Protein AF-A0A8S9ZXK4-F1 (afdb_monomer)

Organism: NCBI:txid189291

Sequence (255 aa):
MEFWQSAINSQIPLYLFNYKLNYYTDKILCLYFKDIRLKHLKLLLPNYPKNIEEMQIIRFCLEQLFLCSFEKAEFYRIMINPQIIKLLFENNKNILSVYQTFLCPSTYKNQFKFISDHLIITEFIKIDFSFMDSEEVQNNLLLKLLLNSGKRIVCVYIEYIEDISIFYNLIINNIKMSTNCSEIVPYIIFGKSGYLKMKIKADKIEIKGNEKISFCEYTNIYNPKIKCLAKFSYCRVREPDEEIISLIEIRLIRN

InterPro domains:
  IPR059425 Domain of unknown function DUF8381 [PF28323] (2-129)

Nearest PDB structures (foldseek):
  4r7k-assembly1_D  TM=4.159E-01  e=1.255E-01  Helicobacter pylori J99
  2gvh-assembly1_A  TM=4.161E-01  e=8.393E-01  Agrobacterium fabrum str. C58
  4mob-assembly1_A  TM=4.738E-01  e=3.381E+00  Homo sapiens
  4liy-assembly1_C  TM=3.352E-01  e=2.796E+00  Human adenovirus B3

Secondary structure (DSSP, 8-state):
-HHHHHHHHTT--SEEE-TT---------EEE-SSTTS--EE----SS--SHHHHHHHHHHHHHHHT-EEEEEEESSEEE-HHHHHHHHTT----EEEEEEEE--SSHHHHHHHHHHHEEEEEEEEEE-TT-S-HHHHHHHHHHHHHH-TTSEEEEEEE--S-HHHHHHHHHHHHHH-S-GGGS-SEEEEEEEEEE------SEEEEETTEEEEEEEEE-SS-TTEEEEEEEEEEEPSSTT-EEEEEEEEEEEE-

Mean predicted aligned error: 6.75 Å

Structure (mmCIF, N/CA/C/O backbone):
data_AF-A0A8S9ZXK4-F1
#
_entry.id   AF-A0A8S9ZXK4-F1
#
loop_
_atom_site.group_PDB
_atom_site.id
_atom_site.type_symbol
_atom_site.label_atom_id
_atom_site.label_alt_id
_atom_site.label_comp_id
_atom_site.label_asym_id
_atom_site.label_entity_id
_atom_site.label_seq_id
_atom_site.pdbx_PDB_ins_code
_atom_site.Cartn_x
_atom_site.Cartn_y
_atom_site.Cartn_z
_atom_site.occupancy
_atom_site.B_iso_or_equiv
_atom_site.auth_seq_id
_atom_site.auth_comp_id
_atom_site.auth_asym_id
_atom_site.auth_atom_id
_atom_site.pdbx_PDB_model_num
ATOM 1 N N . MET A 1 1 ? -20.249 -9.268 26.264 1.00 69.25 1 MET A N 1
ATOM 2 C CA . MET A 1 1 ? -19.956 -8.137 27.178 1.00 69.25 1 MET A CA 1
ATOM 3 C C . MET A 1 1 ? -18.629 -8.306 27.914 1.00 69.25 1 MET A C 1
ATOM 5 O O . MET A 1 1 ? -17.862 -7.353 27.928 1.00 69.25 1 MET A O 1
ATOM 9 N N . GLU A 1 2 ? -18.302 -9.491 28.443 1.00 83.06 2 GLU A N 1
ATOM 10 C CA . GLU A 1 2 ? -17.028 -9.736 29.155 1.00 83.06 2 GLU A CA 1
ATOM 11 C C . GLU A 1 2 ? -15.772 -9.362 28.346 1.00 83.06 2 GLU A C 1
ATOM 13 O O . GLU A 1 2 ? -14.862 -8.729 28.877 1.00 83.06 2 GLU A O 1
ATOM 18 N N . PHE A 1 3 ? -15.749 -9.642 27.037 1.00 87.06 3 PHE A N 1
ATOM 19 C CA . PHE A 1 3 ? -14.626 -9.279 26.160 1.00 87.06 3 PHE A CA 1
ATOM 20 C C . PHE A 1 3 ? -14.366 -7.767 26.070 1.00 87.06 3 PHE A C 1
ATOM 22 O O . PHE A 1 3 ? -13.214 -7.344 25.999 1.00 87.06 3 PHE A O 1
ATOM 29 N N . TRP A 1 4 ? -15.415 -6.939 26.091 1.00 92.50 4 TRP A N 1
ATOM 30 C CA . TRP A 1 4 ? -15.261 -5.481 26.040 1.00 92.50 4 TRP A CA 1
ATOM 31 C C . TRP A 1 4 ? -14.766 -4.938 27.371 1.00 92.50 4 TRP A C 1
ATOM 33 O O . TRP A 1 4 ? -13.878 -4.091 27.387 1.00 92.50 4 TRP A O 1
ATOM 43 N N . GLN A 1 5 ? -15.275 -5.479 28.480 1.00 92.94 5 GLN A N 1
ATOM 44 C CA . GLN A 1 5 ? -14.780 -5.117 29.802 1.00 92.94 5 GLN A CA 1
ATOM 45 C C . GLN A 1 5 ? -13.304 -5.496 29.962 1.00 92.94 5 GLN A C 1
ATOM 47 O O . GLN A 1 5 ? -12.518 -4.701 30.469 1.00 92.94 5 GLN A O 1
ATOM 52 N N . SER A 1 6 ? -12.901 -6.668 29.463 1.00 92.88 6 SER A N 1
ATOM 53 C CA . SER A 1 6 ? -11.493 -7.067 29.426 1.00 92.88 6 SER A CA 1
ATOM 54 C C . SER A 1 6 ? -10.647 -6.095 28.597 1.00 92.88 6 SER A C 1
ATOM 56 O O . SER A 1 6 ? -9.604 -5.663 29.078 1.00 92.88 6 SER A O 1
ATOM 58 N N . ALA A 1 7 ? -11.105 -5.683 27.411 1.00 91.19 7 ALA A N 1
ATOM 59 C CA . ALA A 1 7 ? -10.388 -4.718 26.574 1.00 91.19 7 ALA A CA 1
ATOM 60 C C . ALA A 1 7 ? -10.227 -3.337 27.239 1.00 91.19 7 ALA A C 1
ATOM 62 O O . ALA A 1 7 ? -9.150 -2.744 27.150 1.00 91.19 7 ALA A O 1
ATOM 63 N N . ILE A 1 8 ? -11.269 -2.855 27.929 1.00 95.75 8 ILE A N 1
ATOM 64 C CA . ILE A 1 8 ? -11.243 -1.618 28.727 1.00 95.75 8 ILE A CA 1
ATOM 65 C C . ILE A 1 8 ? -10.228 -1.750 29.867 1.00 95.75 8 ILE A C 1
ATOM 67 O O . ILE A 1 8 ? -9.359 -0.895 30.025 1.00 95.75 8 ILE A O 1
ATOM 71 N N . ASN A 1 9 ? -10.284 -2.852 30.621 1.00 95.56 9 ASN A N 1
ATOM 72 C CA . ASN A 1 9 ? -9.377 -3.107 31.742 1.00 95.56 9 ASN A CA 1
ATOM 73 C C . ASN A 1 9 ? -7.914 -3.219 31.279 1.00 95.56 9 ASN A C 1
ATOM 75 O O . ASN A 1 9 ? -7.010 -2.743 31.960 1.00 95.56 9 ASN A O 1
ATOM 79 N N . SER A 1 10 ? -7.679 -3.814 30.107 1.00 95.25 10 SER A N 1
ATOM 80 C CA . SER A 1 10 ? -6.360 -3.900 29.472 1.00 95.25 10 SER A CA 1
ATOM 81 C C . SER A 1 10 ? -5.927 -2.609 28.768 1.00 95.25 10 SER A C 1
ATOM 83 O O . SER A 1 10 ? -4.835 -2.579 28.207 1.00 95.25 10 SER A O 1
ATOM 85 N N . GLN A 1 11 ? -6.763 -1.563 28.776 1.00 94.94 11 GLN A N 1
ATOM 86 C CA . GLN A 1 11 ? -6.505 -0.267 28.143 1.00 94.94 11 GLN A CA 1
ATOM 87 C C . GLN A 1 11 ? -6.056 -0.389 26.681 1.00 94.94 11 GLN A C 1
ATOM 89 O O . GLN A 1 11 ? -5.117 0.275 26.240 1.00 94.94 11 GLN A O 1
ATOM 94 N N . ILE A 1 12 ? -6.717 -1.250 25.904 1.00 93.25 12 ILE A N 1
ATOM 95 C CA . ILE A 1 12 ? -6.377 -1.411 24.488 1.00 93.25 12 ILE A CA 1
ATOM 96 C C . ILE A 1 12 ? -6.717 -0.101 23.751 1.00 93.25 12 ILE A C 1
ATOM 98 O O . ILE A 1 12 ? -7.870 0.334 23.793 1.00 93.25 12 ILE A O 1
ATOM 102 N N . PRO A 1 13 ? -5.756 0.540 23.060 1.00 93.12 13 PRO A N 1
ATOM 103 C CA . PRO A 1 13 ? -6.014 1.812 22.404 1.00 93.12 13 PRO A CA 1
ATOM 104 C C . PRO A 1 13 ? -6.844 1.627 21.130 1.00 93.12 13 PRO A C 1
ATOM 106 O O . PRO A 1 13 ? -6.569 0.718 20.340 1.00 93.12 13 PRO A O 1
ATOM 109 N N . LEU A 1 14 ? -7.792 2.537 20.891 1.00 91.69 14 LEU A N 1
ATOM 110 C CA . LEU A 1 14 ? -8.530 2.677 19.634 1.00 91.69 14 LEU A CA 1
ATOM 111 C C . LEU A 1 14 ? -7.588 2.985 18.476 1.00 91.69 14 LEU A C 1
ATOM 113 O O . LEU A 1 14 ? -7.726 2.399 17.402 1.00 91.69 14 LEU A O 1
ATOM 117 N N . TYR A 1 15 ? -6.626 3.878 18.694 1.00 89.38 15 TYR A N 1
ATOM 118 C CA . TYR A 1 15 ? -5.683 4.289 17.674 1.00 89.38 15 TYR A CA 1
ATOM 119 C C . TYR A 1 15 ? -4.248 3.908 18.022 1.00 89.38 15 TYR A C 1
ATOM 121 O O . TYR A 1 15 ? -3.778 4.066 19.148 1.00 89.38 15 TYR A O 1
ATOM 129 N N . LEU A 1 16 ? -3.522 3.447 17.012 1.00 87.00 16 LEU A N 1
ATOM 130 C CA . LEU A 1 16 ? -2.080 3.273 17.060 1.00 87.00 16 LEU A CA 1
ATOM 131 C C . LEU A 1 16 ? -1.421 4.560 16.561 1.00 87.00 16 LEU A C 1
ATOM 133 O O . LEU A 1 16 ? -1.748 5.037 15.472 1.00 87.00 16 LEU A O 1
ATOM 137 N N . PHE A 1 17 ? -0.510 5.114 17.363 1.00 81.94 17 PHE A N 1
ATOM 138 C CA . PHE A 1 17 ? 0.221 6.337 17.040 1.00 81.94 17 PHE A CA 1
ATOM 139 C C . PHE A 1 17 ? 1.653 6.047 16.629 1.00 81.94 17 PHE A C 1
ATOM 141 O O . PHE A 1 17 ? 2.325 5.208 17.230 1.00 81.94 17 PHE A O 1
ATOM 148 N N . ASN A 1 18 ? 2.150 6.833 15.679 1.00 70.50 18 ASN A N 1
ATOM 149 C CA . ASN A 1 18 ? 3.582 6.968 15.485 1.00 70.50 18 ASN A CA 1
ATOM 150 C C . ASN A 1 18 ? 4.158 8.054 16.409 1.00 70.50 18 ASN A C 1
ATOM 152 O O . ASN A 1 18 ? 4.076 9.245 16.111 1.00 70.50 18 ASN A O 1
ATOM 156 N N . TYR A 1 19 ? 4.797 7.629 17.499 1.00 64.25 19 TYR A N 1
ATOM 157 C CA . TYR A 1 19 ? 5.486 8.511 18.450 1.00 64.25 19 TYR A CA 1
ATOM 158 C C . TYR A 1 19 ? 6.731 9.203 17.859 1.00 64.25 19 TYR A C 1
ATOM 160 O O . TYR A 1 19 ? 7.205 10.185 18.423 1.00 64.25 19 TYR A O 1
ATOM 168 N N . LYS A 1 20 ? 7.223 8.725 16.701 1.00 63.41 20 LYS A N 1
ATOM 169 C CA . LYS A 1 20 ? 8.272 9.334 15.860 1.00 63.41 20 LYS A CA 1
ATOM 170 C C . LYS A 1 20 ? 8.047 10.826 15.585 1.00 63.41 20 LYS A C 1
ATOM 172 O O . LYS A 1 20 ? 8.961 11.643 15.558 1.00 63.41 20 LYS A O 1
ATOM 177 N N . LEU A 1 21 ? 6.787 11.170 15.332 1.00 60.47 21 LEU A N 1
ATOM 178 C CA . LEU A 1 21 ? 6.376 12.467 14.806 1.00 60.47 21 LEU A CA 1
ATOM 179 C C . LEU A 1 21 ? 5.790 13.309 15.942 1.00 60.47 21 LEU A C 1
ATOM 181 O O . LEU A 1 21 ? 4.579 13.493 16.033 1.00 60.47 21 LEU A O 1
ATOM 185 N N . ASN A 1 22 ? 6.661 13.816 16.815 1.00 53.66 22 ASN A N 1
ATOM 186 C CA . ASN A 1 22 ? 6.321 14.538 18.050 1.00 53.66 22 ASN A CA 1
ATOM 187 C C . ASN A 1 22 ? 5.751 15.962 17.833 1.00 53.66 22 ASN A C 1
ATOM 189 O O . ASN A 1 22 ? 5.870 16.831 18.692 1.00 53.66 22 ASN A O 1
ATOM 193 N N . TYR A 1 23 ? 5.140 16.235 16.680 1.00 57.06 23 TYR A N 1
ATOM 194 C CA . TYR A 1 23 ? 4.537 17.537 16.402 1.00 57.06 23 TYR A CA 1
ATOM 195 C C . TYR A 1 23 ? 3.093 17.560 16.912 1.00 57.06 23 TYR A C 1
ATOM 197 O O . TYR A 1 23 ? 2.319 16.665 16.576 1.00 57.06 23 TYR A O 1
ATOM 205 N N . TYR A 1 24 ? 2.751 18.615 17.658 1.00 54.28 24 TYR A N 1
ATOM 206 C CA . TYR A 1 24 ? 1.483 18.959 18.332 1.00 54.28 24 TYR A CA 1
ATOM 207 C C . TYR A 1 24 ? 0.194 18.954 17.480 1.00 54.28 24 TYR A C 1
ATOM 209 O O . TYR A 1 24 ? -0.797 19.573 17.853 1.00 54.28 24 TYR A O 1
ATOM 217 N N . THR A 1 25 ? 0.166 18.300 16.324 1.00 55.88 25 THR A N 1
ATOM 218 C CA . THR A 1 25 ? -1.050 18.214 15.520 1.00 55.88 25 THR A CA 1
ATOM 219 C C . THR A 1 25 ? -2.025 17.246 16.166 1.00 55.88 25 THR A C 1
ATOM 221 O O . THR A 1 25 ? -1.645 16.128 16.531 1.00 55.88 25 THR A O 1
ATOM 224 N N . ASP A 1 26 ? -3.284 17.658 16.224 1.00 58.56 26 ASP A N 1
ATOM 225 C CA . ASP A 1 26 ? -4.384 16.830 16.680 1.00 58.56 26 ASP A CA 1
ATOM 226 C C . ASP A 1 26 ? -4.339 15.429 16.049 1.00 58.56 26 ASP A C 1
ATOM 228 O O . ASP A 1 26 ? -4.122 15.246 14.848 1.00 58.56 26 ASP A O 1
ATOM 232 N N . LYS A 1 27 ? -4.543 14.428 16.904 1.00 64.12 27 LYS A N 1
ATOM 233 C CA . LYS A 1 27 ? -4.582 12.993 16.610 1.00 64.12 27 LYS A CA 1
ATOM 234 C C . LYS A 1 27 ? -5.826 12.639 15.789 1.00 64.12 27 LYS A C 1
ATOM 236 O O . LYS A 1 27 ? -6.752 12.022 16.304 1.00 64.12 27 LYS A O 1
ATOM 241 N N . ILE A 1 28 ? -5.872 13.074 14.534 1.00 67.75 28 ILE A N 1
ATOM 242 C CA . ILE A 1 28 ? -7.082 13.019 13.711 1.00 67.75 28 ILE A CA 1
ATOM 243 C C . ILE A 1 28 ? -6.870 12.093 12.518 1.00 67.75 28 ILE A C 1
ATOM 245 O O . ILE A 1 28 ? -5.939 12.271 11.735 1.00 67.75 28 ILE A O 1
ATOM 249 N N . LEU A 1 29 ? -7.765 11.114 12.377 1.00 77.38 29 LEU A N 1
ATOM 250 C CA . LEU A 1 29 ? -7.940 10.372 11.133 1.00 77.38 29 LEU A CA 1
ATOM 251 C C . LEU A 1 29 ? -8.701 11.265 10.145 1.00 77.38 29 LEU A C 1
ATOM 253 O O . LEU A 1 29 ? -9.817 11.690 10.449 1.00 77.38 29 LEU A O 1
ATOM 257 N N . CYS A 1 30 ? -8.094 11.541 8.990 1.00 80.31 30 CYS A N 1
ATOM 258 C CA . CYS A 1 30 ? -8.686 12.355 7.930 1.00 80.31 30 CYS A CA 1
ATOM 259 C C . CYS A 1 30 ? -9.205 11.457 6.801 1.00 80.31 30 CYS A C 1
ATOM 261 O O . CYS A 1 30 ? -8.432 10.7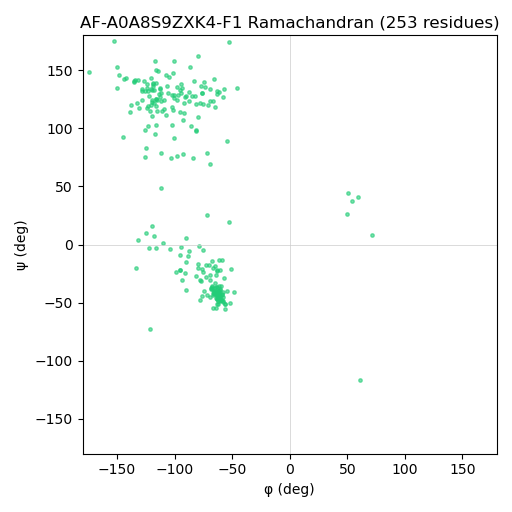46 6.152 1.00 80.31 30 CYS A O 1
ATOM 263 N N . LEU A 1 31 ? -10.514 11.520 6.557 1.00 81.00 31 LEU A N 1
ATOM 264 C CA . LEU A 1 31 ? -11.184 10.843 5.446 1.00 81.00 31 LEU A CA 1
ATOM 265 C C . LEU A 1 31 ? -11.849 11.888 4.550 1.00 81.00 31 LEU A C 1
ATOM 267 O O . LEU A 1 31 ? -12.532 12.783 5.047 1.00 81.00 31 LEU A O 1
ATOM 271 N N . TYR A 1 32 ? -11.656 11.775 3.242 1.00 82.44 32 TYR A N 1
ATOM 272 C CA . TYR A 1 32 ? -12.115 12.745 2.252 1.00 82.44 32 TYR A CA 1
ATOM 273 C C . TYR A 1 32 ? -13.227 12.133 1.404 1.00 82.44 32 TYR A C 1
ATOM 275 O O . TYR A 1 32 ? -13.091 11.019 0.890 1.00 82.44 32 TYR A O 1
ATOM 283 N N . PHE A 1 33 ? -14.334 12.855 1.261 1.00 80.75 33 PHE A N 1
ATOM 284 C CA . PHE A 1 33 ? -15.425 12.460 0.378 1.00 80.75 33 PHE A CA 1
ATOM 285 C C . PHE A 1 33 ? -15.165 12.965 -1.037 1.00 80.75 33 PHE A C 1
ATOM 287 O O . PHE A 1 33 ? -14.568 14.019 -1.216 1.00 80.75 33 PHE A O 1
ATOM 294 N N . LYS A 1 34 ? -15.712 12.252 -2.025 1.00 76.06 34 LYS A N 1
ATOM 295 C CA . LYS A 1 34 ? -15.693 12.682 -3.429 1.00 76.06 34 LYS A CA 1
ATOM 296 C C . LYS A 1 34 ? -16.486 13.974 -3.669 1.00 76.06 34 LYS A C 1
ATOM 298 O O . LYS A 1 34 ? -16.239 14.702 -4.625 1.00 76.06 34 LYS A O 1
ATOM 303 N N . ASP A 1 35 ? -17.480 14.248 -2.821 1.00 74.75 35 ASP A N 1
ATOM 304 C CA . ASP A 1 35 ? -18.239 15.496 -2.873 1.00 74.75 35 ASP A CA 1
ATOM 305 C C . ASP A 1 35 ? -17.442 16.620 -2.200 1.00 74.75 35 ASP A C 1
ATOM 307 O O . ASP A 1 35 ? -17.312 16.673 -0.977 1.00 74.75 35 ASP A O 1
ATOM 311 N N . ILE A 1 36 ? -16.969 17.551 -3.028 1.00 63.66 36 ILE A N 1
ATOM 312 C CA . ILE A 1 36 ? -16.180 18.744 -2.681 1.00 63.66 36 ILE A CA 1
ATOM 313 C C . ILE A 1 36 ? -16.797 19.595 -1.555 1.00 63.66 36 ILE A C 1
ATOM 315 O O . ILE A 1 36 ? -16.096 20.385 -0.916 1.00 63.66 36 ILE A O 1
ATOM 319 N N . ARG A 1 37 ? -18.108 19.468 -1.305 1.00 65.12 37 ARG A N 1
ATOM 320 C CA . ARG A 1 37 ? -18.810 20.193 -0.234 1.00 65.12 37 ARG A CA 1
ATOM 321 C C . ARG A 1 37 ? -18.473 19.655 1.159 1.00 65.12 37 ARG A C 1
ATOM 323 O O . ARG A 1 37 ? -18.497 20.418 2.124 1.00 65.12 37 ARG A O 1
ATOM 330 N N . LEU A 1 38 ? -18.120 18.374 1.275 1.00 63.06 38 LEU A N 1
ATOM 331 C CA . LEU A 1 38 ? -17.685 17.741 2.519 1.00 63.06 38 LEU A CA 1
ATOM 332 C C . LEU A 1 38 ? -16.158 17.641 2.522 1.00 63.06 38 LEU A C 1
ATOM 334 O O . LEU A 1 38 ? -15.582 16.673 2.036 1.00 63.06 38 LEU A O 1
ATOM 338 N N . LYS A 1 39 ? -15.496 18.662 3.080 1.00 73.06 39 LYS A N 1
ATOM 339 C CA . LYS A 1 39 ? -14.032 18.797 2.991 1.00 73.06 39 LYS A CA 1
ATOM 340 C C . LYS A 1 39 ? -13.276 17.608 3.591 1.00 73.06 39 LYS A C 1
ATOM 342 O O . LYS A 1 39 ? -12.315 17.154 2.986 1.00 73.06 39 LYS A O 1
ATOM 347 N N . HIS A 1 40 ? -13.704 17.107 4.753 1.00 77.56 40 HIS A N 1
ATOM 348 C CA . HIS A 1 40 ? -13.102 15.949 5.423 1.00 77.56 40 HIS A CA 1
ATOM 349 C C . HIS A 1 40 ? -13.921 15.547 6.663 1.00 77.56 40 HIS A C 1
ATOM 351 O O . HIS A 1 40 ? -14.481 16.405 7.348 1.00 77.56 40 HIS A O 1
ATOM 357 N N . LEU A 1 41 ? -13.951 14.255 6.995 1.00 80.12 41 LEU A N 1
ATOM 358 C CA . LEU A 1 41 ? -14.441 13.750 8.281 1.00 80.12 41 LEU A CA 1
ATOM 359 C C . LEU A 1 41 ? -13.276 13.678 9.276 1.00 80.12 41 LEU A C 1
ATOM 361 O O . LEU A 1 41 ? -12.244 13.076 8.976 1.00 80.12 41 LEU A O 1
ATOM 365 N N . LYS A 1 42 ? -13.454 14.285 10.457 1.00 80.56 42 LYS A N 1
ATOM 366 C CA . LYS A 1 42 ? -12.532 14.184 11.600 1.00 80.56 42 LYS A CA 1
ATOM 367 C C . LYS A 1 42 ? -13.195 13.357 12.691 1.00 80.56 42 LYS A C 1
ATOM 369 O O . LYS A 1 42 ? -14.211 13.775 13.240 1.00 80.56 42 LYS A O 1
ATOM 374 N N . LEU A 1 43 ? -12.621 12.207 13.020 1.00 79.69 43 LEU A N 1
ATOM 375 C CA . LEU A 1 43 ? -13.129 11.360 14.100 1.00 79.69 43 LEU A CA 1
ATOM 376 C C . LEU A 1 43 ? -12.417 11.697 15.406 1.00 79.69 43 LEU A C 1
ATOM 378 O O . LEU A 1 43 ? -11.253 11.349 15.599 1.00 79.69 43 LEU A O 1
ATOM 382 N N . LEU A 1 44 ? -13.134 12.362 16.307 1.00 83.12 44 LEU A N 1
ATOM 383 C CA . LEU A 1 44 ? -12.677 12.665 17.661 1.00 83.12 44 LEU A CA 1
ATOM 384 C C . LEU A 1 44 ? -13.262 11.631 18.627 1.00 83.12 44 LEU A C 1
ATOM 386 O O . LEU A 1 44 ? -14.228 11.895 19.333 1.00 83.12 44 LEU A O 1
ATOM 390 N N . LEU A 1 45 ? -12.693 10.426 18.612 1.00 87.88 45 LEU A N 1
ATOM 391 C CA . LEU A 1 45 ? -13.065 9.345 19.529 1.00 87.88 45 LEU A CA 1
ATOM 392 C C . LEU A 1 45 ? -12.029 9.226 20.656 1.00 87.88 45 LEU A C 1
ATOM 394 O O . LEU A 1 45 ? -10.841 9.472 20.407 1.00 87.88 45 LEU A O 1
ATOM 398 N N . PRO A 1 46 ? -12.434 8.837 21.881 1.00 89.69 46 PRO A N 1
ATOM 399 C CA . PRO A 1 46 ? -11.489 8.616 22.964 1.00 89.69 46 PRO A CA 1
ATOM 400 C C . PRO A 1 46 ? -10.519 7.501 22.573 1.00 89.69 46 PRO A C 1
ATOM 402 O O . PRO A 1 46 ? -10.917 6.432 22.116 1.00 89.69 46 PRO A O 1
ATOM 405 N N . ASN A 1 47 ? -9.220 7.750 22.754 1.00 91.19 47 ASN A N 1
ATOM 406 C CA . ASN A 1 47 ? -8.226 6.743 22.401 1.00 91.19 47 ASN A CA 1
ATOM 407 C C . ASN A 1 47 ? -8.269 5.528 23.335 1.00 91.19 47 ASN A C 1
ATOM 409 O O . ASN A 1 47 ? -7.936 4.431 22.914 1.00 91.19 47 ASN A O 1
ATOM 413 N N . TYR A 1 48 ? -8.651 5.731 24.592 1.00 94.25 48 TYR A N 1
ATOM 414 C CA . TYR A 1 48 ? -8.803 4.671 25.579 1.00 94.25 48 TYR A CA 1
ATOM 415 C C . TYR A 1 48 ? -10.240 4.730 26.094 1.00 94.25 48 TYR A C 1
ATOM 417 O O . TYR A 1 48 ? -10.542 5.642 26.868 1.00 94.25 48 TYR A O 1
ATOM 425 N N . PRO A 1 49 ? -11.128 3.834 25.632 1.00 95.06 49 PRO A N 1
ATOM 426 C CA . PRO A 1 49 ? -12.503 3.810 26.102 1.00 95.06 49 PRO A CA 1
ATOM 427 C C . PRO A 1 49 ? -12.537 3.482 27.595 1.00 95.06 49 PRO A C 1
ATOM 429 O O . PRO A 1 49 ? -11.883 2.543 28.048 1.00 95.06 49 PRO A O 1
ATOM 432 N N . LYS A 1 50 ? -13.294 4.263 28.363 1.00 96.25 50 LYS A N 1
ATOM 433 C CA . LYS A 1 50 ? -13.358 4.163 29.829 1.00 96.25 50 LYS A CA 1
ATOM 434 C C . LYS A 1 50 ? -14.448 3.223 30.322 1.00 96.25 50 LYS A C 1
ATOM 436 O O . LYS A 1 50 ? -14.376 2.731 31.444 1.00 96.25 50 LYS A O 1
ATOM 441 N N . ASN A 1 51 ? -15.481 3.016 29.515 1.00 96.44 51 ASN A N 1
ATOM 442 C CA . ASN A 1 51 ? -16.649 2.228 29.878 1.00 96.44 51 ASN A CA 1
ATOM 443 C C . ASN A 1 51 ? -17.313 1.619 28.630 1.00 96.44 51 ASN A C 1
ATOM 445 O O . ASN A 1 51 ? -16.900 1.850 27.490 1.00 96.44 51 ASN A O 1
ATOM 449 N N . ILE A 1 52 ? -18.335 0.797 28.866 1.00 95.69 52 ILE A N 1
ATOM 450 C CA . ILE A 1 52 ? -19.071 0.093 27.811 1.00 95.69 52 ILE A CA 1
ATOM 451 C C . ILE A 1 52 ? -19.826 1.061 26.890 1.00 95.69 52 ILE A C 1
ATOM 453 O O . ILE A 1 52 ? -19.914 0.798 25.695 1.00 95.69 52 ILE A O 1
ATOM 457 N N . GLU A 1 53 ? -20.323 2.181 27.412 1.00 96.06 53 GLU A N 1
ATOM 458 C CA . GLU A 1 53 ? -21.029 3.192 26.618 1.00 96.06 53 GLU A CA 1
ATOM 459 C C . GLU A 1 53 ? -20.095 3.835 25.580 1.00 96.06 53 GLU A C 1
ATOM 461 O O . GLU A 1 53 ? -20.413 3.869 24.391 1.00 96.06 53 GLU A O 1
ATOM 466 N N . GLU A 1 54 ? -18.880 4.229 25.978 1.00 95.69 54 GLU A N 1
ATOM 467 C CA . GLU A 1 54 ? -17.860 4.720 25.043 1.00 95.69 54 GLU A CA 1
ATOM 468 C C . GLU A 1 54 ? -17.491 3.656 23.994 1.00 95.69 54 GLU A C 1
ATOM 470 O O . GLU A 1 54 ? -17.340 3.980 22.815 1.00 95.69 54 GLU A O 1
ATOM 475 N N . MET A 1 55 ? -17.408 2.374 24.377 1.00 95.19 55 MET A N 1
ATOM 476 C CA . MET A 1 55 ? -17.191 1.273 23.424 1.00 95.19 55 MET A CA 1
ATOM 477 C C . MET A 1 55 ? -18.328 1.141 22.403 1.00 95.19 55 MET A C 1
ATOM 479 O O . MET A 1 55 ? -18.062 0.894 21.225 1.00 95.19 55 MET A O 1
ATOM 483 N N . GLN A 1 56 ? -19.585 1.318 22.820 1.00 94.56 56 GLN A N 1
ATOM 484 C CA . GLN A 1 56 ? -20.744 1.294 21.919 1.00 94.56 56 GLN A CA 1
ATOM 485 C C . GLN A 1 56 ? -20.713 2.464 20.936 1.00 94.56 56 GLN A C 1
ATOM 487 O O . GLN A 1 56 ? -20.939 2.253 19.745 1.00 94.56 56 GLN A O 1
ATOM 492 N N . ILE A 1 57 ? -20.367 3.665 21.408 1.00 94.31 57 ILE A N 1
ATOM 493 C CA . ILE A 1 57 ? -20.202 4.851 20.557 1.00 94.31 57 ILE A CA 1
ATOM 494 C C . ILE A 1 57 ? -19.103 4.604 19.519 1.00 94.31 57 ILE A C 1
ATOM 496 O O . ILE A 1 57 ? -19.326 4.809 18.327 1.00 94.31 57 ILE A O 1
ATOM 500 N N . ILE A 1 58 ? -17.940 4.096 19.944 1.00 94.25 58 ILE A N 1
ATOM 501 C CA . ILE A 1 58 ? -16.842 3.751 19.032 1.00 94.25 58 ILE A CA 1
ATOM 502 C C . ILE A 1 58 ? -17.306 2.722 18.000 1.00 94.25 58 ILE A C 1
ATOM 504 O O . ILE A 1 58 ? -17.075 2.920 16.808 1.00 94.25 58 ILE A O 1
ATOM 508 N N . ARG A 1 59 ? -17.968 1.638 18.429 1.00 93.94 59 ARG A N 1
ATOM 509 C CA . ARG A 1 59 ? -18.487 0.605 17.522 1.00 93.94 59 ARG A CA 1
ATOM 510 C C . ARG A 1 59 ? -19.416 1.204 16.480 1.00 93.94 59 ARG A C 1
ATOM 512 O O . ARG A 1 59 ? -19.198 0.967 15.297 1.00 93.94 59 ARG A O 1
ATOM 519 N N . PHE A 1 60 ? -20.403 1.982 16.918 1.00 92.69 60 PHE A N 1
ATOM 520 C CA . PHE A 1 60 ? -21.364 2.629 16.035 1.00 92.69 60 PHE A CA 1
ATOM 521 C C . PHE A 1 60 ? -20.652 3.523 15.016 1.00 92.69 60 PHE A C 1
ATOM 523 O O . PHE A 1 60 ? -20.871 3.382 13.817 1.00 92.69 60 PHE A O 1
ATOM 530 N N . CYS A 1 61 ? -19.735 4.385 15.465 1.00 91.94 61 CYS A N 1
ATOM 531 C CA . CYS A 1 61 ? -18.966 5.239 14.566 1.00 91.94 61 CYS A CA 1
ATOM 532 C C . CYS A 1 61 ? -18.155 4.424 13.551 1.00 91.94 61 CYS A C 1
ATOM 534 O O . CYS A 1 61 ? -18.216 4.716 12.361 1.00 91.94 61 CYS A O 1
ATOM 536 N N . LEU A 1 62 ? -17.424 3.393 13.988 1.00 91.44 62 LEU A N 1
ATOM 537 C CA . LEU A 1 62 ? -16.634 2.548 13.088 1.00 91.44 62 LEU A CA 1
ATOM 538 C C . LEU A 1 62 ? -17.507 1.770 12.096 1.00 91.44 62 LEU A C 1
ATOM 540 O O . LEU A 1 62 ? -17.125 1.623 10.940 1.00 91.44 62 LEU A O 1
ATOM 544 N N . GLU A 1 63 ? -18.679 1.306 12.518 1.00 90.88 63 GLU A N 1
ATOM 545 C CA . GLU A 1 63 ? -19.644 0.637 11.646 1.00 90.88 63 GLU A CA 1
ATOM 546 C C . GLU A 1 63 ? -20.117 1.570 10.531 1.00 90.88 63 GLU A C 1
ATOM 548 O O . GLU A 1 63 ? -20.054 1.202 9.360 1.00 90.88 63 GLU A O 1
ATOM 553 N N . GLN A 1 64 ? -20.472 2.816 10.866 1.00 88.88 64 GLN A N 1
ATOM 554 C CA . GLN A 1 64 ? -20.828 3.818 9.858 1.00 88.88 64 GLN A CA 1
ATOM 555 C C . GLN A 1 64 ? -19.672 4.094 8.888 1.00 88.88 64 GLN A C 1
ATOM 557 O O . GLN A 1 64 ? -19.895 4.221 7.685 1.00 88.88 64 GLN A O 1
ATOM 562 N N . LEU A 1 65 ? -18.427 4.137 9.377 1.00 88.88 65 LEU A N 1
ATOM 563 C CA . LEU A 1 65 ? -17.257 4.328 8.513 1.00 88.88 65 LEU A CA 1
ATOM 564 C C . LEU A 1 65 ? -17.071 3.179 7.526 1.00 88.88 65 LEU A C 1
ATOM 566 O O . LEU A 1 65 ? -16.815 3.431 6.353 1.00 88.88 65 LEU A O 1
ATOM 570 N N . PHE A 1 66 ? -17.205 1.934 7.984 1.00 88.38 66 PHE A N 1
ATOM 571 C CA . PHE A 1 66 ? -17.037 0.752 7.137 1.00 88.38 66 PHE A CA 1
ATOM 572 C C . PHE A 1 66 ? -18.161 0.573 6.109 1.00 88.38 66 PHE A C 1
ATOM 574 O O . PHE A 1 66 ? -17.967 -0.122 5.118 1.00 88.38 66 PHE A O 1
ATOM 581 N N . LEU A 1 67 ? -19.307 1.229 6.304 1.00 86.62 67 LEU A N 1
ATOM 582 C CA . LEU A 1 67 ? -20.401 1.276 5.328 1.00 86.62 67 LEU A CA 1
ATOM 583 C C . LEU A 1 67 ? -20.261 2.417 4.304 1.00 86.62 67 LEU A C 1
ATOM 585 O O . LEU A 1 67 ? -21.054 2.501 3.367 1.00 86.62 67 LEU A O 1
ATOM 589 N N . CYS A 1 68 ? -19.268 3.294 4.461 1.00 86.81 68 CYS A N 1
ATOM 590 C CA . CYS A 1 68 ? -19.020 4.415 3.559 1.00 86.81 68 CYS A CA 1
ATOM 591 C C . CYS A 1 68 ? -17.883 4.125 2.568 1.00 86.81 68 CYS A C 1
ATOM 593 O O . CYS A 1 68 ? -16.987 3.317 2.817 1.00 86.81 68 CYS A O 1
ATOM 595 N N . SER A 1 69 ? -17.883 4.859 1.452 1.00 87.19 69 SER A N 1
ATOM 596 C CA . SER A 1 69 ? -16.747 4.936 0.528 1.00 87.19 69 SER A CA 1
ATOM 597 C C . SER A 1 69 ? -16.132 6.331 0.546 1.00 87.19 69 SER A C 1
ATOM 599 O O . SER A 1 69 ? -16.860 7.321 0.432 1.00 87.19 69 SER A O 1
ATOM 601 N N . PHE A 1 70 ? -14.806 6.414 0.609 1.00 87.56 70 PHE A N 1
ATOM 602 C CA . PHE A 1 70 ? -14.077 7.685 0.654 1.00 87.56 70 PHE A CA 1
ATOM 603 C C . PHE A 1 70 ? -13.153 7.827 -0.549 1.00 87.56 70 PHE A C 1
ATOM 605 O O . PHE A 1 70 ? -12.477 6.873 -0.919 1.00 87.56 70 PHE A O 1
ATOM 612 N N . GLU A 1 71 ? -13.079 9.019 -1.139 1.00 88.50 71 GLU A N 1
ATOM 613 C CA . GLU A 1 71 ? -12.144 9.302 -2.235 1.00 88.50 71 GLU A CA 1
ATOM 614 C C . GLU A 1 71 ? -10.700 9.127 -1.766 1.00 88.50 71 GLU A C 1
ATOM 616 O O . GLU A 1 71 ? -9.877 8.513 -2.440 1.00 88.50 71 GLU A O 1
ATOM 621 N N . LYS A 1 72 ? -10.393 9.613 -0.565 1.00 87.19 72 LYS A N 1
ATOM 622 C CA . LYS A 1 72 ? -9.036 9.564 -0.040 1.00 87.19 72 LYS A CA 1
ATOM 623 C C . LYS A 1 72 ? -9.028 9.316 1.464 1.00 87.19 72 LYS A C 1
ATOM 625 O O . LYS A 1 72 ? -9.858 9.853 2.195 1.00 87.19 72 LYS A O 1
ATOM 630 N N . ALA A 1 73 ? -8.065 8.526 1.925 1.00 87.06 73 ALA A N 1
ATOM 631 C CA . ALA A 1 73 ? -7.773 8.318 3.338 1.00 87.06 73 ALA A CA 1
ATOM 632 C C . ALA A 1 73 ? -6.284 8.548 3.619 1.00 87.06 73 ALA A C 1
ATOM 634 O O . ALA A 1 73 ? -5.410 8.075 2.889 1.00 87.06 73 ALA A O 1
ATOM 635 N N . GLU A 1 74 ? -5.986 9.290 4.682 1.00 84.94 74 GLU A N 1
ATOM 636 C CA . GLU A 1 74 ? -4.613 9.601 5.076 1.00 84.94 74 GLU A CA 1
ATOM 637 C C . GLU A 1 74 ? -4.289 8.976 6.437 1.00 84.94 74 GLU A C 1
ATOM 639 O O . GLU A 1 74 ? -4.846 9.366 7.463 1.00 84.94 74 GLU A O 1
ATOM 644 N N . PHE A 1 75 ? -3.348 8.025 6.455 1.00 82.62 75 PHE A N 1
ATOM 645 C CA . PHE A 1 75 ? -2.902 7.314 7.661 1.00 82.62 75 PHE A CA 1
ATOM 646 C C . PHE A 1 75 ? -1.455 7.685 8.023 1.00 82.62 75 PHE A C 1
ATOM 648 O O . PHE A 1 75 ? -0.608 6.822 8.253 1.00 82.62 75 PHE A O 1
ATOM 655 N N . TYR A 1 76 ? -1.136 8.984 8.052 1.00 73.31 76 TYR A N 1
ATOM 656 C CA . TYR A 1 76 ? 0.238 9.450 8.292 1.00 73.31 76 TYR A CA 1
ATOM 657 C C . TYR A 1 76 ? 0.747 9.180 9.714 1.00 73.31 76 TYR A C 1
ATOM 659 O O . TYR A 1 76 ? 1.925 8.895 9.912 1.00 73.31 76 TYR A O 1
ATOM 667 N N . ARG A 1 77 ? -0.120 9.322 10.723 1.00 76.19 77 ARG A N 1
ATOM 668 C CA . ARG A 1 77 ? 0.283 9.298 12.146 1.00 76.19 77 ARG A CA 1
ATOM 669 C C . ARG A 1 77 ? -0.590 8.428 13.025 1.00 76.19 77 ARG A C 1
ATOM 671 O O . ARG A 1 77 ? -0.179 8.068 14.126 1.00 76.19 77 ARG A O 1
ATOM 678 N N . ILE A 1 78 ? -1.797 8.153 12.553 1.00 81.94 78 ILE A N 1
ATOM 679 C CA . ILE A 1 78 ? -2.843 7.492 13.304 1.00 81.94 78 ILE A CA 1
ATOM 680 C C . ILE A 1 78 ? -3.466 6.420 12.432 1.00 81.94 78 ILE A C 1
ATOM 682 O O . ILE A 1 78 ? -3.659 6.599 11.229 1.00 81.94 78 ILE A O 1
ATOM 686 N N . MET A 1 79 ? -3.785 5.300 13.055 1.00 86.62 79 MET A N 1
ATOM 687 C CA . MET A 1 79 ? -4.541 4.244 12.419 1.00 86.62 79 MET A CA 1
ATOM 688 C C . MET A 1 79 ? -5.393 3.539 13.460 1.00 86.62 79 MET A C 1
ATOM 690 O O . MET A 1 79 ? -4.972 3.393 14.605 1.00 86.62 79 MET A O 1
ATOM 694 N N . ILE A 1 80 ? -6.575 3.082 13.060 1.00 89.25 80 ILE A N 1
ATOM 695 C CA . ILE A 1 80 ? -7.432 2.276 13.923 1.00 89.25 80 ILE A CA 1
ATOM 696 C C . ILE A 1 80 ? -6.702 0.969 14.252 1.00 89.25 80 ILE A C 1
ATOM 698 O O . ILE A 1 80 ? -6.197 0.278 13.367 1.00 89.25 80 ILE A O 1
ATOM 702 N N . ASN A 1 81 ? -6.627 0.633 15.535 1.00 89.56 81 ASN A N 1
ATOM 703 C CA . ASN A 1 81 ? -5.993 -0.581 16.017 1.00 89.56 81 ASN A CA 1
ATOM 704 C C . ASN A 1 81 ? -6.767 -1.817 15.514 1.00 89.56 81 ASN A C 1
ATOM 706 O O . ASN A 1 81 ? -7.923 -2.004 15.906 1.00 89.56 81 ASN A O 1
ATOM 710 N N . PRO A 1 82 ? -6.150 -2.713 14.715 1.00 88.25 82 PRO A N 1
ATOM 711 C CA . PRO A 1 82 ? -6.824 -3.916 14.220 1.00 88.25 82 PRO A CA 1
ATOM 712 C C . PRO A 1 82 ? -7.367 -4.818 15.332 1.00 88.25 82 PRO A C 1
ATOM 714 O O . PRO A 1 82 ? -8.366 -5.508 15.140 1.00 88.25 82 PRO A O 1
ATOM 717 N N . GLN A 1 83 ? -6.734 -4.810 16.511 1.00 89.44 83 GLN A N 1
ATOM 718 C CA . GLN A 1 83 ? -7.228 -5.565 17.663 1.00 89.44 83 GLN A CA 1
ATOM 719 C C . GLN A 1 83 ? -8.585 -5.037 18.139 1.00 89.44 83 GLN A C 1
ATOM 721 O O . GLN A 1 83 ? -9.468 -5.842 18.420 1.00 89.44 83 GLN A O 1
ATOM 726 N N . ILE A 1 84 ? -8.788 -3.715 18.157 1.00 90.81 84 ILE A N 1
ATOM 727 C CA . ILE A 1 84 ? -10.076 -3.106 18.519 1.00 90.81 84 ILE A CA 1
ATOM 728 C C . ILE A 1 84 ? -11.151 -3.440 17.489 1.00 90.81 84 ILE A C 1
ATOM 730 O O . ILE A 1 84 ? -12.257 -3.805 17.871 1.00 90.81 84 ILE A O 1
ATOM 734 N N . ILE A 1 85 ? -10.830 -3.417 16.195 1.00 90.25 85 ILE A N 1
ATOM 735 C CA . ILE A 1 85 ? -11.783 -3.819 15.146 1.00 90.25 85 ILE A CA 1
ATOM 736 C C . ILE A 1 85 ? -12.218 -5.270 15.364 1.00 90.25 85 ILE A C 1
ATOM 738 O O . ILE A 1 85 ? -13.410 -5.568 15.400 1.00 90.25 85 ILE A O 1
ATOM 742 N N . LYS A 1 86 ? -11.257 -6.172 15.594 1.00 89.06 86 LYS A N 1
ATOM 743 C CA . LYS A 1 86 ? -11.545 -7.580 15.882 1.00 89.06 86 LYS A CA 1
ATOM 744 C C . LYS A 1 86 ? -12.443 -7.747 17.115 1.00 89.06 86 LYS A C 1
ATOM 746 O O . LYS A 1 86 ? -13.351 -8.571 17.089 1.00 89.06 86 LYS A O 1
ATOM 751 N N . LEU A 1 87 ? -12.201 -6.965 18.170 1.00 90.94 87 LEU A N 1
ATOM 752 C CA . LEU A 1 87 ? -12.977 -6.983 19.416 1.00 90.94 87 LEU A CA 1
ATOM 753 C C . LEU A 1 87 ? -14.406 -6.449 19.249 1.00 90.94 87 LEU A C 1
ATOM 755 O O . LEU A 1 87 ? -15.329 -6.961 19.879 1.00 90.94 87 LEU A O 1
ATOM 759 N N . LEU A 1 88 ? -14.594 -5.415 18.428 1.00 90.38 88 LEU A N 1
ATOM 760 C CA . LEU A 1 88 ? -15.895 -4.769 18.235 1.00 90.38 88 LEU A CA 1
ATOM 761 C C . LEU A 1 88 ? -16.800 -5.522 17.257 1.00 90.38 88 LEU A C 1
ATOM 763 O O . LEU A 1 88 ? -18.021 -5.419 17.368 1.00 90.38 88 LEU A O 1
ATOM 767 N N . PHE A 1 89 ? -16.208 -6.268 16.323 1.00 88.88 89 PHE A N 1
ATOM 768 C CA . PHE A 1 89 ? -16.921 -6.865 15.194 1.00 88.88 89 PHE A CA 1
ATOM 769 C C . PHE A 1 89 ? -16.756 -8.386 15.068 1.00 88.88 89 PHE A C 1
ATOM 771 O O . PHE A 1 89 ? -17.155 -8.950 14.057 1.00 88.88 89 PHE A O 1
ATOM 778 N N . GLU A 1 90 ? -16.178 -9.060 16.068 1.00 82.75 90 GLU A N 1
ATOM 779 C CA . GLU A 1 90 ? -16.166 -10.533 16.197 1.00 82.75 90 GLU A CA 1
ATOM 780 C C . GLU A 1 90 ? -15.628 -11.290 14.961 1.00 82.75 90 GLU A C 1
ATOM 782 O O . GLU A 1 90 ? -16.074 -12.383 14.627 1.00 82.75 90 GLU A O 1
ATOM 787 N N . ASN A 1 91 ? -14.605 -10.737 14.299 1.00 69.56 91 ASN A N 1
ATOM 788 C CA . ASN A 1 91 ? -14.022 -11.228 13.035 1.00 69.56 91 ASN A CA 1
ATOM 789 C C . ASN A 1 91 ? -14.882 -11.046 11.774 1.00 69.56 91 ASN A C 1
ATOM 791 O O . ASN A 1 91 ? -14.485 -11.539 10.713 1.00 69.56 91 ASN A O 1
ATOM 795 N N . ASN A 1 92 ? -16.002 -10.322 11.835 1.00 73.44 92 ASN A N 1
ATOM 796 C CA . ASN A 1 92 ? -16.675 -9.893 10.615 1.00 73.44 92 ASN A CA 1
ATOM 797 C C . ASN A 1 92 ? -15.691 -9.093 9.759 1.00 73.44 92 ASN A C 1
ATOM 799 O O . ASN A 1 92 ? -14.946 -8.241 10.259 1.00 73.44 92 ASN A O 1
ATOM 803 N N . LYS A 1 93 ? -15.660 -9.408 8.459 1.00 69.00 93 LYS A N 1
ATOM 804 C CA . LYS A 1 93 ? -14.819 -8.713 7.482 1.00 69.00 93 LYS A CA 1
ATOM 805 C C . LYS A 1 93 ? -15.393 -7.324 7.243 1.00 69.00 93 LYS A C 1
ATOM 807 O O . LYS A 1 93 ? -16.070 -7.083 6.251 1.00 69.00 93 LYS A O 1
ATOM 812 N N . ASN A 1 94 ? -15.113 -6.426 8.171 1.00 71.88 94 ASN A N 1
ATOM 813 C CA . ASN A 1 94 ? -15.378 -5.018 7.993 1.00 71.88 94 ASN A CA 1
ATOM 814 C C . ASN A 1 94 ? -14.251 -4.421 7.176 1.00 71.88 94 ASN A C 1
ATOM 816 O O . ASN A 1 94 ? -13.073 -4.517 7.540 1.00 71.88 94 ASN A O 1
ATOM 820 N N . ILE A 1 95 ? -14.647 -3.863 6.044 1.00 79.50 95 ILE A N 1
ATOM 821 C CA . ILE A 1 95 ? -13.745 -3.389 5.019 1.00 79.50 95 ILE A CA 1
ATOM 822 C C . ILE A 1 95 ? -14.081 -1.930 4.771 1.00 79.50 95 ILE A C 1
ATOM 824 O O . ILE A 1 95 ? -15.177 -1.606 4.329 1.00 79.50 95 ILE A O 1
ATOM 828 N N . LEU A 1 96 ? -13.124 -1.053 5.041 1.00 80.94 96 LEU A N 1
ATOM 829 C CA . LEU A 1 96 ? -13.204 0.337 4.640 1.00 80.94 96 LEU A CA 1
ATOM 830 C C . LEU A 1 96 ? -12.856 0.430 3.149 1.00 80.94 96 LEU A C 1
ATOM 832 O O . LEU A 1 96 ? -11.774 0.015 2.726 1.00 80.94 96 LEU A O 1
ATOM 836 N N . SER A 1 97 ? -13.775 0.969 2.351 1.00 81.88 97 SER A N 1
ATOM 837 C CA . SER A 1 97 ? -13.547 1.191 0.924 1.00 81.88 97 SER A CA 1
ATOM 838 C C . SER A 1 97 ? -12.999 2.593 0.693 1.00 81.88 97 SER A C 1
ATOM 840 O O . SER A 1 97 ? -13.642 3.595 1.014 1.00 81.88 97 SER A O 1
ATOM 842 N N . VAL A 1 98 ? -11.819 2.672 0.090 1.00 83.06 98 VAL A N 1
ATOM 843 C CA . VAL A 1 98 ? -11.134 3.930 -0.218 1.00 83.06 98 VAL A CA 1
ATOM 844 C C . VAL A 1 98 ? -10.658 3.910 -1.665 1.00 83.06 98 VAL A C 1
ATOM 846 O O . VAL A 1 98 ? -10.215 2.875 -2.154 1.00 83.06 98 VAL A O 1
ATOM 849 N N . TYR A 1 99 ? -10.739 5.037 -2.369 1.00 81.44 99 TYR A N 1
ATOM 850 C CA . TYR A 1 99 ? -10.170 5.111 -3.719 1.00 81.44 99 TYR A CA 1
ATOM 851 C C . TYR A 1 99 ? -8.653 5.272 -3.635 1.00 81.44 99 TYR A C 1
ATOM 853 O O . TYR A 1 99 ? -7.903 4.511 -4.250 1.00 81.44 99 TYR A O 1
ATOM 861 N N . GLN A 1 100 ? -8.208 6.206 -2.794 1.00 86.00 100 GLN A N 1
ATOM 862 C CA . GLN A 1 100 ? -6.805 6.557 -2.632 1.00 86.00 100 GLN A CA 1
ATOM 863 C C . GLN A 1 100 ? -6.392 6.477 -1.166 1.00 86.00 100 GLN A C 1
ATOM 865 O O . GLN A 1 100 ? -7.136 6.860 -0.260 1.00 86.00 100 GLN A O 1
ATOM 870 N N . THR A 1 101 ? -5.187 5.986 -0.903 1.00 85.75 101 THR A N 1
ATOM 871 C CA . THR A 1 101 ? -4.645 5.944 0.460 1.00 85.75 101 THR A CA 1
ATOM 872 C C . THR A 1 101 ? -3.207 6.405 0.513 1.00 85.75 101 THR A C 1
ATOM 874 O O . THR A 1 101 ? -2.409 6.069 -0.353 1.00 85.75 101 THR A O 1
ATOM 877 N N . PHE A 1 102 ? -2.880 7.152 1.563 1.00 84.44 102 PHE A N 1
ATOM 878 C CA . PHE A 1 102 ? -1.538 7.647 1.835 1.00 84.44 102 PHE A CA 1
ATOM 879 C C . PHE A 1 102 ? -1.033 7.044 3.140 1.00 84.44 102 PHE A C 1
ATOM 881 O O . PHE A 1 102 ? -1.686 7.157 4.182 1.00 84.44 102 PHE A O 1
ATOM 888 N N . LEU A 1 103 ? 0.132 6.407 3.072 1.00 83.75 103 LEU A N 1
ATOM 889 C CA . LEU A 1 103 ? 0.787 5.744 4.187 1.00 83.75 103 LEU A CA 1
ATOM 890 C C . LEU A 1 103 ? 2.159 6.346 4.439 1.00 83.75 103 LEU A C 1
ATOM 892 O O . LEU A 1 103 ? 2.973 6.465 3.527 1.00 83.75 103 LEU A O 1
ATOM 896 N N . CYS A 1 104 ? 2.431 6.614 5.709 1.00 79.25 104 CYS A N 1
ATOM 897 C CA . CYS A 1 104 ? 3.770 6.864 6.217 1.00 79.25 104 CYS A CA 1
ATOM 898 C C . CYS A 1 104 ? 4.071 5.747 7.219 1.00 79.25 104 CYS A C 1
ATOM 900 O O . CYS A 1 104 ? 3.607 5.820 8.369 1.00 79.25 104 CYS A O 1
ATOM 902 N N . PRO A 1 105 ? 4.736 4.656 6.797 1.00 64.56 105 PRO A N 1
ATOM 903 C CA . PRO A 1 105 ? 4.737 3.432 7.561 1.00 64.56 105 PRO A CA 1
ATOM 904 C C . PRO A 1 105 ? 5.817 3.482 8.633 1.00 64.56 105 PRO A C 1
ATOM 906 O O . PRO A 1 105 ? 6.881 2.899 8.573 1.00 64.56 105 PRO A O 1
ATOM 909 N N . SER A 1 106 ? 5.530 4.253 9.653 1.00 67.62 106 SER A N 1
ATOM 910 C CA . SER A 1 106 ? 6.399 4.464 10.798 1.00 67.62 106 SER A CA 1
ATOM 911 C C . SER A 1 106 ? 6.046 3.527 11.961 1.00 67.62 106 SER A C 1
ATOM 913 O O . SER A 1 106 ? 6.804 3.412 12.921 1.00 67.62 106 SER A O 1
ATOM 915 N N . THR A 1 107 ? 4.918 2.801 11.861 1.00 61.75 107 THR A N 1
ATOM 916 C CA . THR A 1 107 ? 4.514 1.726 12.785 1.00 61.75 107 THR A CA 1
ATOM 917 C C . THR A 1 107 ? 4.248 0.425 12.015 1.00 61.75 107 THR A C 1
ATOM 919 O O . THR A 1 107 ? 3.133 0.041 11.662 1.00 61.75 107 THR A O 1
ATOM 922 N N . TYR A 1 108 ? 5.359 -0.263 11.766 1.00 67.25 108 TYR A N 1
ATOM 923 C CA . TYR A 1 108 ? 5.605 -1.245 10.711 1.00 67.25 108 TYR A CA 1
ATOM 924 C C . TYR A 1 108 ? 4.594 -2.391 10.567 1.00 67.25 108 TYR A C 1
ATOM 926 O O . TYR A 1 108 ? 4.138 -2.677 9.470 1.00 67.25 108 TYR A O 1
ATOM 934 N N . LYS A 1 109 ? 4.231 -3.105 11.635 1.00 71.56 109 LYS A N 1
ATOM 935 C CA . LYS A 1 109 ? 3.531 -4.396 11.466 1.00 71.56 109 LYS A CA 1
ATOM 936 C C . LYS A 1 109 ? 2.012 -4.269 11.414 1.00 71.56 109 LYS A C 1
ATOM 938 O O . LYS A 1 109 ? 1.348 -4.968 10.651 1.00 71.56 109 LYS A O 1
ATOM 943 N N . ASN A 1 110 ? 1.459 -3.384 12.235 1.00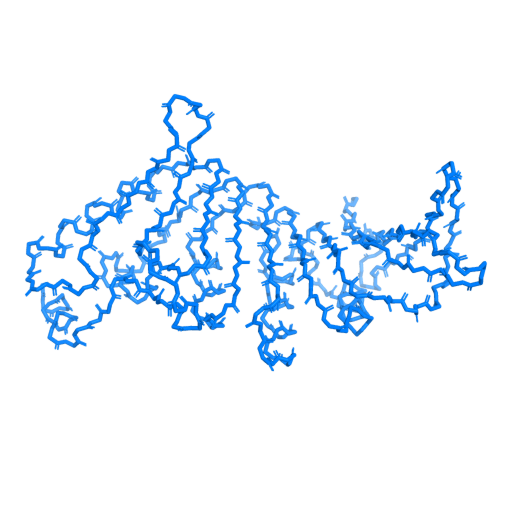 76.25 110 ASN A N 1
ATOM 944 C CA . ASN A 1 110 ? 0.012 -3.275 12.378 1.00 76.25 110 ASN A CA 1
ATOM 945 C C . ASN A 1 110 ? -0.610 -2.522 11.202 1.00 76.25 110 ASN A C 1
ATOM 947 O O . ASN A 1 110 ? -1.729 -2.853 10.824 1.00 76.25 110 ASN A O 1
ATOM 951 N N . GLN A 1 111 ? 0.118 -1.575 10.595 1.00 78.69 111 GLN A N 1
ATOM 952 C CA . GLN A 1 111 ? -0.382 -0.800 9.459 1.00 78.69 111 GLN A CA 1
ATOM 953 C C . GLN A 1 111 ? -0.642 -1.656 8.229 1.00 78.69 111 GLN A C 1
ATOM 955 O O . GLN A 1 111 ? -1.770 -1.712 7.747 1.00 78.69 111 GLN A O 1
ATOM 960 N N . PHE A 1 112 ? 0.360 -2.410 7.783 1.00 78.94 112 PHE A N 1
ATOM 961 C CA . PHE A 1 112 ? 0.189 -3.339 6.665 1.00 78.94 112 PHE A CA 1
ATOM 962 C C . PHE A 1 112 ? -0.880 -4.390 6.945 1.00 78.94 112 PHE A C 1
ATOM 964 O O . PHE A 1 112 ? -1.639 -4.735 6.043 1.00 78.94 112 PHE A O 1
ATOM 971 N N . LYS A 1 113 ? -0.990 -4.855 8.196 1.00 80.50 113 LYS A N 1
ATOM 972 C CA . LYS A 1 113 ? -2.063 -5.767 8.587 1.00 80.50 113 LYS A CA 1
ATOM 973 C C . LYS A 1 113 ? -3.440 -5.119 8.442 1.00 80.50 113 LYS A C 1
ATOM 975 O O . LYS A 1 113 ? -4.315 -5.718 7.839 1.00 80.50 113 LYS A O 1
ATOM 980 N N . PHE A 1 114 ? -3.621 -3.893 8.931 1.00 84.81 114 PHE A N 1
ATOM 981 C CA . PHE A 1 114 ? -4.874 -3.158 8.758 1.00 84.81 114 PHE A CA 1
ATOM 982 C C . PHE A 1 114 ? -5.233 -2.985 7.280 1.00 84.81 114 PHE A C 1
ATOM 984 O O . PHE A 1 114 ? -6.365 -3.244 6.897 1.00 84.81 114 PHE A O 1
ATOM 991 N N . ILE A 1 115 ? -4.269 -2.611 6.437 1.00 83.06 115 ILE A N 1
ATOM 992 C CA . ILE A 1 115 ? -4.500 -2.449 4.996 1.00 83.06 115 ILE A CA 1
ATOM 993 C C . ILE A 1 115 ? -4.898 -3.771 4.348 1.00 83.06 115 ILE A C 1
ATOM 995 O O . ILE A 1 115 ? -5.870 -3.827 3.602 1.00 83.06 115 ILE A O 1
ATOM 999 N N . SER A 1 116 ? -4.168 -4.840 4.655 1.00 80.62 116 SER A N 1
ATOM 1000 C CA . SER A 1 116 ? -4.424 -6.156 4.078 1.00 80.62 116 SER A CA 1
ATOM 1001 C C . SER A 1 116 ? -5.758 -6.746 4.547 1.00 80.62 116 SER A C 1
ATOM 1003 O O . SER A 1 116 ? -6.465 -7.368 3.754 1.00 80.62 116 SER A O 1
ATOM 1005 N N . ASP A 1 117 ? -6.141 -6.521 5.804 1.00 83.94 117 ASP A N 1
ATOM 1006 C CA . ASP A 1 117 ? -7.313 -7.159 6.412 1.00 83.94 117 ASP A CA 1
ATOM 1007 C C . ASP A 1 117 ? -8.591 -6.306 6.300 1.00 83.94 117 ASP A C 1
ATOM 1009 O O . ASP A 1 117 ? -9.685 -6.864 6.211 1.00 83.94 117 ASP A O 1
ATOM 1013 N N . HIS A 1 118 ? -8.466 -4.974 6.285 1.00 86.00 118 HIS A N 1
ATOM 1014 C CA . HIS A 1 118 ? -9.576 -4.038 6.505 1.00 86.00 118 HIS A CA 1
ATOM 1015 C C . HIS A 1 118 ? -9.685 -2.905 5.474 1.00 86.00 118 HIS A C 1
ATOM 1017 O O . HIS A 1 118 ? -10.564 -2.060 5.631 1.00 86.00 118 HIS A O 1
ATOM 1023 N N . LEU A 1 119 ? -8.850 -2.864 4.427 1.00 85.62 119 LEU A N 1
ATOM 1024 C CA . LEU A 1 119 ? -8.981 -1.885 3.339 1.00 85.62 119 LEU A CA 1
ATOM 1025 C C . LEU A 1 119 ? -9.223 -2.555 1.978 1.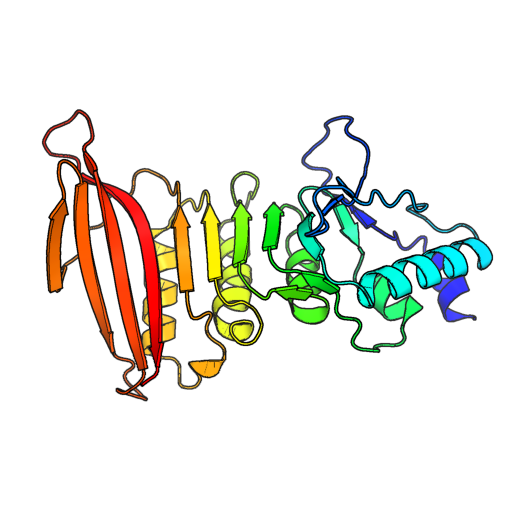00 85.62 119 LEU A C 1
ATOM 1027 O O . LEU A 1 119 ? -8.585 -3.547 1.621 1.00 85.62 119 LEU A O 1
ATOM 1031 N N . ILE A 1 120 ? -10.132 -1.972 1.193 1.00 84.88 120 ILE A N 1
ATOM 1032 C CA . ILE A 1 120 ? -10.203 -2.143 -0.266 1.00 84.88 120 ILE A CA 1
ATOM 1033 C C . ILE A 1 120 ? -9.772 -0.822 -0.893 1.00 84.88 120 ILE A C 1
ATOM 1035 O O . ILE A 1 120 ? -10.355 0.216 -0.580 1.00 84.88 120 ILE A O 1
ATOM 1039 N N . ILE A 1 121 ? -8.763 -0.872 -1.768 1.00 84.12 121 ILE A N 1
ATOM 1040 C CA . ILE A 1 121 ? -8.172 0.307 -2.407 1.00 84.12 121 ILE A CA 1
ATOM 1041 C C . ILE A 1 121 ? -8.424 0.226 -3.910 1.00 84.12 121 ILE A C 1
ATOM 1043 O O . ILE A 1 121 ? -7.771 -0.536 -4.624 1.00 84.12 121 ILE A O 1
ATOM 1047 N N . THR A 1 122 ? -9.389 0.996 -4.404 1.00 82.75 122 THR A N 1
ATOM 1048 C CA . THR A 1 122 ? -9.862 0.826 -5.785 1.00 82.75 122 THR A CA 1
ATOM 1049 C C . THR A 1 122 ? -8.962 1.472 -6.838 1.00 82.75 122 THR A C 1
ATOM 1051 O O . THR A 1 122 ? -9.009 1.040 -7.986 1.00 82.75 122 THR A O 1
ATOM 1054 N N . GLU A 1 123 ? -8.111 2.443 -6.479 1.00 88.50 123 GLU A N 1
ATOM 1055 C CA . GLU A 1 123 ? -7.214 3.114 -7.434 1.00 88.50 123 GLU A CA 1
ATOM 1056 C C . GLU A 1 123 ? -5.739 2.974 -7.065 1.00 88.50 123 GLU A C 1
ATOM 1058 O O . GLU A 1 123 ? -4.998 2.246 -7.728 1.00 88.50 123 GLU A O 1
ATOM 1063 N N . PHE A 1 124 ? -5.273 3.669 -6.026 1.00 90.38 124 PHE A N 1
ATOM 1064 C CA . PHE A 1 124 ? -3.862 3.604 -5.671 1.00 90.38 124 PHE A CA 1
ATOM 1065 C C . PHE A 1 124 ? -3.577 3.798 -4.189 1.00 90.38 124 PHE A C 1
ATOM 1067 O O . PHE A 1 124 ? -4.283 4.491 -3.456 1.00 90.38 124 PHE A O 1
ATOM 1074 N N . ILE A 1 125 ? -2.467 3.208 -3.763 1.00 91.81 125 ILE A N 1
ATOM 1075 C CA . ILE A 1 125 ? -1.865 3.434 -2.459 1.00 91.81 125 ILE A CA 1
ATOM 1076 C C . ILE A 1 125 ? -0.519 4.123 -2.643 1.00 91.81 125 ILE A C 1
ATOM 1078 O O . ILE A 1 125 ? 0.303 3.685 -3.443 1.00 91.81 125 ILE A O 1
ATOM 1082 N N . LYS A 1 126 ? -0.296 5.212 -1.918 1.00 92.25 126 LYS A N 1
ATOM 1083 C CA . LYS A 1 126 ? 0.986 5.900 -1.839 1.00 92.25 126 LYS A CA 1
ATOM 1084 C C . LYS A 1 126 ? 1.670 5.552 -0.527 1.00 92.25 126 LYS A C 1
ATOM 1086 O O . LYS A 1 126 ? 1.064 5.691 0.532 1.00 92.25 126 LYS A O 1
ATOM 1091 N N . ILE A 1 127 ? 2.922 5.126 -0.603 1.00 90.19 127 ILE A N 1
ATOM 1092 C CA . ILE A 1 127 ? 3.728 4.692 0.534 1.00 90.19 127 ILE A CA 1
ATOM 1093 C C . ILE A 1 127 ? 4.999 5.529 0.574 1.00 90.19 127 ILE A C 1
ATOM 1095 O O . ILE A 1 127 ? 5.780 5.509 -0.372 1.00 90.19 127 ILE A O 1
ATOM 1099 N N . ASP A 1 128 ? 5.185 6.266 1.661 1.00 87.38 128 ASP A N 1
ATOM 1100 C CA . ASP A 1 128 ? 6.329 7.148 1.876 1.00 87.38 128 ASP A CA 1
ATOM 1101 C C . ASP A 1 128 ? 7.274 6.550 2.927 1.00 87.38 128 ASP A C 1
ATOM 1103 O O . ASP A 1 128 ? 6.925 6.466 4.108 1.00 87.38 128 ASP A O 1
ATOM 1107 N N . PHE A 1 129 ? 8.468 6.137 2.496 1.00 84.62 129 PHE A N 1
ATOM 1108 C CA . PHE A 1 129 ? 9.479 5.506 3.347 1.00 84.62 129 PHE A CA 1
ATOM 1109 C C . PHE A 1 129 ? 10.464 6.481 4.006 1.00 84.62 129 PHE A C 1
ATOM 1111 O O . PHE A 1 129 ? 11.355 6.035 4.725 1.00 84.62 129 PHE A O 1
ATOM 1118 N N . SER A 1 130 ? 10.276 7.799 3.870 1.00 82.75 130 SER A N 1
ATOM 1119 C CA . SER A 1 130 ? 11.210 8.824 4.378 1.00 82.75 130 SER A CA 1
ATOM 1120 C C . SER A 1 130 ? 11.485 8.794 5.890 1.00 82.75 130 SER A C 1
ATOM 1122 O O . SER A 1 130 ? 12.435 9.423 6.348 1.00 82.75 130 SER A O 1
ATOM 1124 N N . PHE A 1 131 ? 10.687 8.065 6.676 1.00 75.88 131 PHE A N 1
ATOM 1125 C CA . PHE A 1 131 ? 10.797 7.989 8.139 1.00 75.88 131 PHE A CA 1
ATOM 1126 C C . PHE A 1 131 ? 11.063 6.573 8.678 1.00 75.88 131 PHE A C 1
ATOM 1128 O O . PHE A 1 131 ? 10.814 6.311 9.862 1.00 75.88 131 PHE A O 1
ATOM 1135 N N . MET A 1 132 ? 11.491 5.636 7.830 1.00 74.31 132 MET A N 1
ATOM 1136 C CA . MET A 1 132 ? 11.781 4.265 8.252 1.00 74.31 132 MET A CA 1
ATOM 1137 C C . MET A 1 132 ? 13.266 4.052 8.569 1.00 74.31 132 MET A C 1
ATOM 1139 O O . MET A 1 132 ? 14.125 4.384 7.765 1.00 74.31 132 MET A O 1
ATOM 1143 N N . ASP A 1 133 ? 13.550 3.407 9.707 1.00 70.94 133 ASP A N 1
ATOM 1144 C CA . ASP A 1 133 ? 14.932 3.184 10.174 1.00 70.94 133 ASP A CA 1
ATOM 1145 C C . ASP A 1 133 ? 15.556 1.862 9.678 1.00 70.94 133 ASP A C 1
ATOM 1147 O O . ASP A 1 133 ? 16.751 1.653 9.850 1.00 70.94 133 ASP A O 1
ATOM 1151 N N . SER A 1 134 ? 14.760 0.918 9.154 1.00 75.19 134 SER A N 1
ATOM 1152 C CA . SER A 1 134 ? 15.225 -0.442 8.819 1.00 75.19 134 SER A CA 1
ATOM 1153 C C . SER A 1 134 ? 14.811 -0.864 7.415 1.00 75.19 134 SER A C 1
ATOM 1155 O O . SER A 1 134 ? 13.622 -1.020 7.136 1.00 75.19 134 SER A O 1
ATOM 1157 N N . GLU A 1 135 ? 15.798 -1.105 6.556 1.00 74.31 135 GLU A N 1
ATOM 1158 C CA . GLU A 1 135 ? 15.619 -1.556 5.172 1.00 74.31 135 GLU A CA 1
ATOM 1159 C C . GLU A 1 135 ? 15.016 -2.973 5.076 1.00 74.31 135 GLU A C 1
ATOM 1161 O O . GLU A 1 135 ? 14.124 -3.244 4.274 1.00 74.31 135 GLU A O 1
ATOM 1166 N N . GLU A 1 136 ? 15.430 -3.899 5.944 1.00 77.31 136 GLU A N 1
ATOM 1167 C CA . GLU A 1 136 ? 14.943 -5.285 5.904 1.00 77.31 136 GLU A CA 1
ATOM 1168 C C . GLU A 1 136 ? 13.430 -5.373 6.170 1.00 77.31 136 GLU A C 1
ATOM 1170 O O . GLU A 1 136 ? 12.686 -6.097 5.495 1.00 77.31 136 GLU A O 1
ATOM 1175 N N . VAL A 1 137 ? 12.949 -4.602 7.149 1.00 72.62 137 VAL A N 1
ATOM 1176 C CA . VAL A 1 137 ? 11.526 -4.552 7.498 1.00 72.62 137 VAL A CA 1
ATOM 1177 C C . VAL A 1 137 ? 10.714 -3.916 6.366 1.00 72.62 137 VAL A C 1
ATOM 1179 O O . VAL A 1 137 ? 9.622 -4.410 6.064 1.00 72.62 137 VAL A O 1
ATOM 1182 N N . GLN A 1 138 ? 11.256 -2.884 5.706 1.00 73.56 138 GLN A N 1
ATOM 1183 C CA . GLN A 1 138 ? 10.661 -2.268 4.512 1.00 73.56 138 GLN A CA 1
ATOM 1184 C C . GLN A 1 138 ? 10.438 -3.306 3.423 1.00 73.56 138 GLN A C 1
ATOM 1186 O O . GLN A 1 138 ? 9.306 -3.510 2.975 1.00 73.56 138 GLN A O 1
ATOM 1191 N N . ASN A 1 139 ? 11.512 -4.005 3.061 1.00 78.38 139 ASN A N 1
ATOM 1192 C CA . ASN A 1 139 ? 11.524 -4.922 1.935 1.00 78.38 139 ASN A CA 1
ATOM 1193 C C . ASN A 1 139 ? 10.531 -6.068 2.149 1.00 78.38 139 ASN A C 1
ATOM 1195 O O . ASN A 1 139 ? 9.715 -6.360 1.274 1.00 78.38 139 ASN A O 1
ATOM 1199 N N . ASN A 1 140 ? 10.513 -6.663 3.343 1.00 81.44 140 ASN A N 1
ATOM 1200 C CA . ASN A 1 140 ? 9.617 -7.776 3.654 1.00 81.44 140 ASN A CA 1
ATOM 1201 C C . ASN A 1 140 ? 8.130 -7.387 3.656 1.00 81.44 140 ASN A C 1
ATOM 1203 O O . ASN A 1 140 ? 7.285 -8.148 3.175 1.00 81.44 140 ASN A O 1
ATOM 1207 N N . LEU A 1 141 ? 7.782 -6.225 4.213 1.00 79.25 141 LEU A N 1
ATOM 1208 C CA . LEU A 1 141 ? 6.391 -5.761 4.259 1.00 79.25 141 LEU A CA 1
ATOM 1209 C C . LEU A 1 141 ? 5.899 -5.330 2.882 1.00 79.25 141 LEU A C 1
ATOM 1211 O O . LEU A 1 141 ? 4.791 -5.692 2.479 1.00 79.25 141 LEU A O 1
ATOM 1215 N N . LEU A 1 142 ? 6.738 -4.603 2.148 1.00 84.00 142 LEU A N 1
ATOM 1216 C CA . LEU A 1 142 ? 6.411 -4.120 0.821 1.00 84.00 142 LEU A CA 1
ATOM 1217 C C . LEU A 1 142 ? 6.280 -5.278 -0.168 1.00 84.00 142 LEU A C 1
ATOM 1219 O O . LEU A 1 142 ? 5.290 -5.331 -0.888 1.00 84.00 142 LEU A O 1
ATOM 1223 N N . LEU A 1 143 ? 7.180 -6.268 -0.141 1.00 87.12 143 LEU A N 1
ATOM 1224 C CA . LEU A 1 143 ? 7.024 -7.483 -0.950 1.00 87.12 143 LEU A CA 1
ATOM 1225 C C . LEU A 1 143 ? 5.723 -8.215 -0.621 1.00 87.12 143 LEU A C 1
ATOM 1227 O O . LEU A 1 143 ? 5.004 -8.612 -1.532 1.00 87.12 143 LEU A O 1
ATOM 1231 N N . LYS A 1 144 ? 5.357 -8.354 0.659 1.00 87.31 144 LYS A N 1
ATOM 1232 C CA . LYS A 1 144 ? 4.074 -8.977 1.028 1.00 87.31 144 LYS A CA 1
ATOM 1233 C C . LYS A 1 144 ? 2.877 -8.206 0.479 1.00 87.31 144 LYS A C 1
ATOM 1235 O O . LYS A 1 144 ? 1.942 -8.835 -0.012 1.00 87.31 144 LYS A O 1
ATOM 1240 N N . LEU A 1 145 ? 2.899 -6.876 0.543 1.00 87.50 145 LEU A N 1
ATOM 1241 C CA . LEU A 1 145 ? 1.843 -6.043 -0.028 1.00 87.50 145 LEU A CA 1
ATOM 1242 C C . LEU A 1 145 ? 1.768 -6.226 -1.551 1.00 87.50 145 LEU A C 1
ATOM 1244 O O . LEU A 1 145 ? 0.705 -6.528 -2.088 1.00 87.50 145 LEU A O 1
ATOM 1248 N N . LEU A 1 146 ? 2.906 -6.097 -2.232 1.00 90.00 146 LEU A N 1
ATOM 1249 C CA . LEU A 1 146 ? 3.001 -6.134 -3.689 1.00 90.00 146 LEU A CA 1
ATOM 1250 C C . LEU A 1 146 ? 2.681 -7.505 -4.281 1.00 90.00 146 LEU A C 1
ATOM 1252 O O . LEU A 1 146 ? 2.105 -7.571 -5.361 1.00 90.00 146 LEU A O 1
ATOM 1256 N N . LEU A 1 147 ? 3.053 -8.587 -3.600 1.00 87.94 147 LEU A N 1
ATOM 1257 C CA . LEU A 1 147 ? 2.936 -9.944 -4.133 1.00 87.94 147 LEU A CA 1
ATOM 1258 C C . LEU A 1 147 ? 1.648 -10.658 -3.712 1.00 87.94 147 LEU A C 1
ATOM 1260 O O . LEU A 1 147 ? 1.253 -11.597 -4.396 1.00 87.94 147 LEU A O 1
ATOM 1264 N N . ASN A 1 148 ? 1.003 -10.230 -2.616 1.00 84.94 148 ASN A N 1
ATOM 1265 C CA . ASN A 1 148 ? -0.154 -10.937 -2.049 1.00 84.94 148 ASN A CA 1
ATOM 1266 C C . ASN A 1 148 ? -1.432 -10.091 -1.929 1.00 84.94 148 ASN A C 1
ATOM 1268 O O . ASN A 1 148 ? -2.446 -10.603 -1.463 1.00 84.94 148 ASN A O 1
ATOM 1272 N N . SER A 1 149 ? -1.403 -8.799 -2.2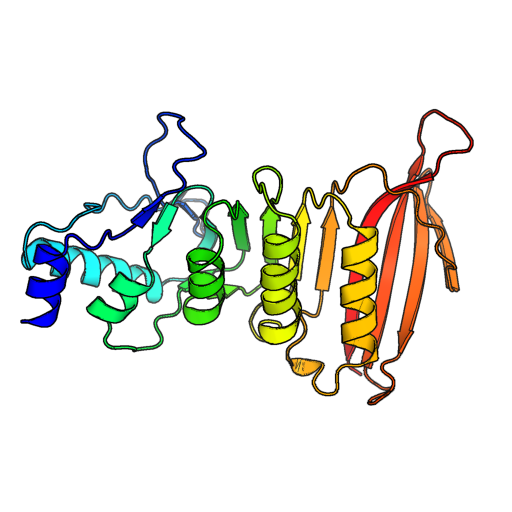79 1.00 81.56 149 SER A N 1
ATOM 1273 C CA . SER A 1 149 ? -2.573 -7.905 -2.140 1.00 81.56 149 SER A CA 1
ATOM 1274 C C . SER A 1 149 ? -3.072 -7.326 -3.468 1.00 81.56 149 SER A C 1
ATOM 1276 O O . SER A 1 149 ? -3.982 -6.498 -3.475 1.00 81.56 149 SER A O 1
ATOM 1278 N N . GLY A 1 150 ? -2.532 -7.771 -4.606 1.00 75.19 150 GLY A N 1
ATOM 1279 C CA . GLY A 1 150 ? -2.803 -7.215 -5.935 1.00 75.19 150 GLY A CA 1
ATOM 1280 C C . GLY A 1 150 ? -4.243 -7.337 -6.421 1.00 75.19 150 GLY A C 1
ATOM 1281 O O . GLY A 1 150 ? -4.678 -6.532 -7.236 1.00 75.19 150 GLY A O 1
ATOM 1282 N N . LYS A 1 151 ? -5.037 -8.269 -5.879 1.00 79.25 151 LYS A N 1
ATOM 1283 C CA . LYS A 1 151 ? -6.486 -8.326 -6.155 1.00 79.25 151 LYS A CA 1
ATOM 1284 C C . LYS A 1 151 ? -7.262 -7.134 -5.589 1.00 79.25 151 LYS A C 1
ATOM 1286 O O . LYS A 1 151 ? -8.385 -6.892 -6.019 1.00 79.25 151 LYS A O 1
ATOM 1291 N N . ARG A 1 152 ? -6.702 -6.432 -4.601 1.00 83.12 152 ARG A N 1
ATOM 1292 C CA . ARG A 1 152 ? -7.374 -5.355 -3.855 1.00 83.12 152 ARG A CA 1
ATOM 1293 C C . ARG A 1 152 ? -6.731 -3.989 -4.036 1.00 83.12 152 ARG A C 1
ATOM 1295 O O . ARG A 1 152 ? -7.213 -3.039 -3.431 1.00 83.12 152 ARG A O 1
ATOM 1302 N N . ILE A 1 153 ? -5.629 -3.918 -4.781 1.00 88.25 153 ILE A N 1
ATOM 1303 C CA . ILE A 1 153 ? -4.841 -2.705 -4.977 1.00 88.25 153 ILE A CA 1
ATOM 1304 C C . ILE A 1 153 ? -4.441 -2.648 -6.446 1.00 88.25 153 ILE A C 1
ATOM 1306 O O . ILE A 1 153 ? -3.675 -3.489 -6.917 1.00 88.25 153 ILE A O 1
ATOM 1310 N N . VAL A 1 154 ? -4.957 -1.651 -7.162 1.00 90.62 154 VAL A N 1
ATOM 1311 C CA . VAL A 1 154 ? -4.676 -1.474 -8.593 1.00 90.62 154 VAL A CA 1
ATOM 1312 C C . VAL A 1 154 ? -3.277 -0.894 -8.806 1.00 90.62 154 VAL A C 1
ATOM 1314 O O . VAL A 1 154 ? -2.530 -1.389 -9.648 1.00 90.62 154 VAL A O 1
ATOM 1317 N N . CYS A 1 155 ? -2.896 0.117 -8.025 1.00 94.12 155 CYS A N 1
ATOM 1318 C CA . CYS A 1 155 ? -1.604 0.777 -8.154 1.00 94.12 155 CYS A CA 1
ATOM 1319 C C . CYS A 1 155 ? -0.929 1.013 -6.798 1.00 94.12 155 CYS A C 1
ATOM 1321 O O . CYS A 1 155 ? -1.572 1.41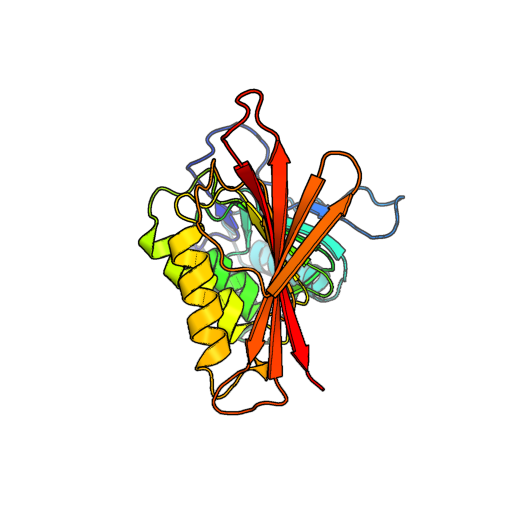7 -5.833 1.00 94.12 155 CYS A O 1
ATOM 1323 N N . VAL A 1 156 ? 0.385 0.811 -6.726 1.00 93.81 156 VAL A N 1
ATOM 1324 C CA . VAL A 1 156 ? 1.205 1.125 -5.547 1.00 93.81 156 VAL A CA 1
ATOM 1325 C C . VAL A 1 156 ? 2.286 2.119 -5.952 1.00 93.81 156 VAL A C 1
ATOM 1327 O O . VAL A 1 156 ? 3.153 1.793 -6.752 1.00 93.81 156 VAL A O 1
ATOM 1330 N N . TYR A 1 157 ? 2.226 3.330 -5.408 1.00 94.31 157 TYR A N 1
ATOM 1331 C CA . TYR A 1 157 ? 3.226 4.377 -5.583 1.00 94.31 157 TYR A CA 1
ATOM 1332 C C . TYR A 1 157 ? 4.128 4.434 -4.357 1.00 94.31 157 TYR A C 1
ATOM 1334 O O . TYR A 1 157 ? 3.645 4.567 -3.235 1.00 94.31 157 TYR A O 1
ATOM 1342 N N . ILE A 1 158 ? 5.432 4.355 -4.560 1.00 92.12 158 ILE A N 1
ATOM 1343 C CA . ILE A 1 158 ? 6.414 4.226 -3.494 1.00 92.12 158 ILE A CA 1
ATOM 1344 C C . ILE A 1 158 ? 7.402 5.382 -3.588 1.00 92.12 158 ILE A C 1
ATOM 1346 O O . ILE A 1 158 ? 7.977 5.613 -4.650 1.00 92.12 158 ILE A O 1
ATOM 1350 N N . GLU A 1 159 ? 7.599 6.095 -2.481 1.00 90.06 159 GLU A N 1
ATOM 1351 C CA . GLU A 1 159 ? 8.576 7.177 -2.360 1.00 90.06 159 GLU A CA 1
ATOM 1352 C C . GLU A 1 159 ? 9.686 6.840 -1.370 1.00 90.06 159 GLU A C 1
ATOM 1354 O O . GLU A 1 159 ? 9.450 6.159 -0.371 1.00 90.06 159 GLU A O 1
ATOM 1359 N N . TYR A 1 160 ? 10.875 7.393 -1.633 1.00 84.81 160 TYR A N 1
ATOM 1360 C CA . TYR A 1 160 ? 12.014 7.414 -0.710 1.00 84.81 160 TYR A CA 1
ATOM 1361 C C . TYR A 1 160 ? 12.516 6.030 -0.263 1.00 84.81 160 TYR A C 1
ATOM 1363 O O . TYR A 1 160 ? 12.868 5.842 0.896 1.00 84.81 160 TYR A O 1
ATOM 1371 N N . ILE A 1 161 ? 12.584 5.064 -1.185 1.00 83.31 161 ILE A N 1
ATOM 1372 C CA . ILE A 1 161 ? 13.357 3.831 -0.960 1.00 83.31 161 ILE A CA 1
ATOM 1373 C C . ILE A 1 161 ? 14.846 4.133 -1.137 1.00 83.31 161 ILE A C 1
ATOM 1375 O O . ILE A 1 161 ? 15.239 4.710 -2.155 1.00 83.31 161 ILE A O 1
ATOM 1379 N N . GLU A 1 162 ? 15.647 3.703 -0.164 1.00 77.62 162 GLU A N 1
ATOM 1380 C CA . GLU A 1 162 ? 17.100 3.882 -0.137 1.00 77.62 162 GLU A CA 1
ATOM 1381 C C . GLU A 1 162 ? 17.800 3.082 -1.250 1.00 77.62 162 GLU A C 1
ATOM 1383 O O . GLU A 1 162 ? 18.454 3.682 -2.102 1.00 77.62 162 GLU A O 1
ATOM 1388 N N . ASP A 1 163 ? 17.570 1.763 -1.335 1.00 81.62 163 ASP A N 1
ATOM 1389 C CA . ASP A 1 163 ? 18.089 0.914 -2.419 1.00 81.62 163 ASP A CA 1
ATOM 1390 C C . ASP A 1 163 ? 16.981 0.385 -3.339 1.00 81.62 163 ASP A C 1
ATOM 1392 O O . ASP A 1 163 ? 16.532 -0.768 -3.308 1.00 81.62 163 ASP A O 1
ATOM 1396 N N . ILE A 1 164 ? 16.540 1.264 -4.234 1.00 84.69 164 ILE A N 1
ATOM 1397 C CA . ILE A 1 164 ? 15.563 0.903 -5.258 1.00 84.69 164 ILE A CA 1
ATOM 1398 C C . ILE A 1 164 ? 16.096 -0.167 -6.227 1.00 84.69 164 ILE A C 1
ATOM 1400 O O . ILE A 1 164 ? 15.288 -0.882 -6.818 1.00 84.69 164 ILE A O 1
ATOM 1404 N N . SER A 1 165 ? 17.416 -0.331 -6.392 1.00 84.88 165 SER A N 1
ATOM 1405 C CA . SER A 1 165 ? 17.962 -1.330 -7.320 1.00 84.88 165 SER A CA 1
ATOM 1406 C C . SER A 1 165 ? 17.723 -2.751 -6.819 1.00 84.88 165 SER A C 1
ATOM 1408 O O . SER A 1 165 ? 17.242 -3.603 -7.574 1.00 84.88 165 SER A O 1
ATOM 1410 N N . ILE A 1 166 ? 17.984 -2.991 -5.531 1.00 85.12 166 ILE A N 1
ATOM 1411 C CA . ILE A 1 166 ? 17.698 -4.260 -4.864 1.00 85.12 166 ILE A CA 1
ATOM 1412 C C . ILE A 1 166 ? 16.201 -4.531 -4.943 1.00 85.12 166 ILE A C 1
ATOM 1414 O O . ILE A 1 166 ? 15.782 -5.609 -5.376 1.00 85.12 166 ILE A O 1
ATOM 1418 N N . PHE A 1 167 ? 15.388 -3.535 -4.597 1.00 85.69 167 PHE A N 1
ATOM 1419 C CA . PHE A 1 167 ? 13.947 -3.713 -4.536 1.00 85.69 167 PHE A CA 1
ATOM 1420 C C . PHE A 1 167 ? 13.310 -3.972 -5.911 1.00 85.69 167 PHE A C 1
ATOM 1422 O O . PHE A 1 167 ? 12.487 -4.878 -6.065 1.00 85.69 167 PHE A O 1
ATOM 1429 N N . TYR A 1 168 ? 13.755 -3.246 -6.938 1.00 89.88 168 TYR A N 1
ATOM 1430 C CA . TYR A 1 168 ? 13.387 -3.488 -8.331 1.00 89.88 168 TYR A CA 1
ATOM 1431 C C . TYR A 1 168 ? 13.719 -4.924 -8.755 1.00 89.88 168 TYR A C 1
ATOM 1433 O O . TYR A 1 168 ? 12.850 -5.645 -9.251 1.00 89.88 168 TYR A O 1
ATOM 1441 N N . ASN A 1 169 ? 14.958 -5.367 -8.517 1.00 90.38 169 ASN A N 1
ATOM 1442 C CA . ASN A 1 169 ? 15.402 -6.710 -8.889 1.00 90.38 169 ASN A CA 1
ATOM 1443 C C . ASN A 1 169 ? 14.584 -7.791 -8.174 1.00 90.38 169 ASN A C 1
ATOM 1445 O O . ASN A 1 169 ? 14.209 -8.789 -8.793 1.00 90.38 169 ASN A O 1
ATOM 1449 N N . LEU A 1 170 ? 14.258 -7.584 -6.894 1.00 90.19 170 LEU A N 1
ATOM 1450 C CA . LEU A 1 170 ? 13.400 -8.488 -6.130 1.00 90.19 170 LEU A CA 1
ATOM 1451 C C . LEU A 1 170 ? 12.002 -8.594 -6.745 1.00 90.19 170 LEU A C 1
ATOM 1453 O O . LEU A 1 170 ? 11.514 -9.711 -6.926 1.00 90.19 170 LEU A O 1
ATOM 1457 N N . ILE A 1 171 ? 11.369 -7.477 -7.112 1.00 91.50 171 ILE A N 1
ATOM 1458 C CA . ILE A 1 171 ? 10.045 -7.496 -7.753 1.00 91.50 171 ILE A CA 1
ATOM 1459 C C . ILE A 1 171 ? 10.096 -8.218 -9.092 1.00 91.50 171 ILE A C 1
ATOM 1461 O O . ILE A 1 171 ? 9.297 -9.124 -9.321 1.00 91.50 171 ILE A O 1
ATOM 1465 N N . ILE A 1 172 ? 11.032 -7.850 -9.967 1.00 93.75 172 ILE A N 1
ATOM 1466 C CA . ILE A 1 172 ? 11.128 -8.452 -11.298 1.00 93.75 172 ILE A CA 1
ATOM 1467 C C . ILE A 1 172 ? 11.399 -9.952 -11.198 1.00 93.75 172 ILE A C 1
ATOM 1469 O O . ILE A 1 172 ? 10.751 -10.734 -11.893 1.00 93.75 172 ILE A O 1
ATOM 1473 N N . ASN A 1 173 ? 12.293 -10.381 -10.304 1.00 93.44 173 ASN A N 1
ATOM 1474 C CA . ASN A 1 173 ? 12.557 -11.802 -10.089 1.00 93.44 173 ASN A CA 1
ATOM 1475 C C . ASN A 1 173 ? 11.314 -12.540 -9.577 1.00 93.44 173 ASN A C 1
ATOM 1477 O O . ASN A 1 173 ? 10.991 -13.605 -10.100 1.00 93.44 173 ASN A O 1
ATOM 1481 N N . ASN A 1 174 ? 10.572 -11.964 -8.626 1.00 91.94 174 ASN A N 1
ATOM 1482 C CA . ASN A 1 174 ? 9.318 -12.554 -8.157 1.00 91.94 174 ASN A CA 1
ATOM 1483 C C . ASN A 1 174 ? 8.273 -12.634 -9.276 1.00 91.94 174 ASN A C 1
ATOM 1485 O O . ASN A 1 174 ? 7.650 -13.676 -9.443 1.00 91.94 174 ASN A O 1
ATOM 1489 N N . ILE A 1 175 ? 8.108 -11.590 -10.091 1.00 91.88 175 ILE A N 1
ATOM 1490 C CA . ILE A 1 175 ? 7.171 -11.612 -11.223 1.00 91.88 175 ILE A CA 1
ATOM 1491 C C . ILE A 1 175 ? 7.576 -12.670 -12.250 1.00 91.88 175 ILE A C 1
ATOM 1493 O O . ILE A 1 175 ? 6.717 -13.400 -12.735 1.00 91.88 175 ILE A O 1
ATOM 1497 N N . LYS A 1 176 ? 8.870 -12.795 -12.567 1.00 94.19 176 LYS A N 1
ATOM 1498 C CA . LYS A 1 176 ? 9.370 -13.789 -13.528 1.00 94.19 176 LYS A CA 1
ATOM 1499 C C . LYS A 1 176 ? 9.160 -15.224 -13.050 1.00 94.19 176 LYS A C 1
ATOM 1501 O O . LYS A 1 176 ? 8.878 -16.087 -13.877 1.00 94.19 176 LYS A O 1
ATOM 1506 N N . MET A 1 177 ? 9.312 -15.459 -11.747 1.00 94.94 177 MET A N 1
ATOM 1507 C CA . MET A 1 177 ? 9.340 -16.793 -11.135 1.00 94.94 177 MET A CA 1
ATOM 1508 C C . MET A 1 177 ? 8.042 -17.170 -10.404 1.00 94.94 177 MET A C 1
ATOM 1510 O O . MET A 1 177 ? 7.937 -18.280 -9.890 1.00 94.94 177 MET A O 1
ATOM 1514 N N . SER A 1 178 ? 7.049 -16.285 -10.312 1.00 93.31 178 SER A N 1
ATOM 1515 C CA . SER A 1 178 ? 5.812 -16.584 -9.585 1.00 93.31 178 SER A CA 1
ATOM 1516 C C . SER A 1 178 ? 4.906 -17.514 -10.387 1.00 93.31 178 SER A C 1
ATOM 1518 O O . SER A 1 178 ? 4.580 -17.247 -11.544 1.00 93.31 178 SER A O 1
ATOM 1520 N N . THR A 1 179 ? 4.432 -18.580 -9.748 1.00 93.56 179 THR A N 1
ATOM 1521 C CA . THR A 1 179 ? 3.380 -19.458 -10.284 1.00 93.56 179 THR A CA 1
ATOM 1522 C C . THR A 1 179 ? 1.980 -18.870 -10.093 1.00 93.56 179 THR A C 1
ATOM 1524 O O . THR A 1 179 ? 1.040 -19.282 -10.768 1.00 93.56 179 THR A O 1
ATOM 1527 N N . ASN A 1 180 ? 1.830 -17.870 -9.215 1.00 91.31 180 ASN A N 1
ATOM 1528 C CA . ASN A 1 180 ? 0.569 -17.190 -8.937 1.00 91.31 180 ASN A CA 1
ATOM 1529 C C . ASN A 1 180 ? 0.709 -15.671 -9.110 1.00 91.31 180 ASN A C 1
ATOM 1531 O O . ASN A 1 180 ? 0.736 -14.895 -8.157 1.00 91.31 180 ASN A O 1
ATOM 1535 N N . CYS A 1 181 ? 0.757 -15.229 -10.362 1.00 90.94 181 CYS A N 1
ATOM 1536 C CA . CYS A 1 181 ? 0.824 -13.807 -10.693 1.00 90.94 181 CYS A CA 1
ATOM 1537 C C . CYS A 1 181 ? -0.511 -13.060 -10.512 1.00 90.94 181 CYS A C 1
ATOM 1539 O O . CYS A 1 181 ? -0.550 -11.843 -10.698 1.00 90.94 181 CYS A O 1
ATOM 1541 N N . SER A 1 182 ? -1.609 -13.756 -10.180 1.00 90.06 182 SER A N 1
ATOM 1542 C CA . SER A 1 182 ? -2.927 -13.128 -9.989 1.00 90.06 182 SER A CA 1
ATOM 1543 C C . SER A 1 182 ? -2.986 -12.249 -8.735 1.00 90.06 182 SER A C 1
ATOM 1545 O O . SER A 1 182 ? -3.737 -11.275 -8.709 1.00 90.06 182 SER A O 1
ATOM 1547 N N . GLU A 1 183 ? -2.149 -12.560 -7.743 1.00 91.00 183 GLU A N 1
ATOM 1548 C CA . GLU A 1 183 ? -2.047 -11.843 -6.466 1.00 91.00 183 GLU A CA 1
ATOM 1549 C C . GLU A 1 183 ? -1.053 -10.675 -6.502 1.00 91.00 183 GLU A C 1
ATOM 1551 O O . GLU A 1 183 ? -1.022 -9.866 -5.576 1.00 91.00 183 GLU A O 1
ATOM 1556 N N . ILE A 1 184 ? -0.264 -10.555 -7.574 1.00 92.94 184 ILE A N 1
ATOM 1557 C CA . ILE A 1 184 ? 0.705 -9.469 -7.731 1.00 92.94 184 ILE A CA 1
ATOM 1558 C C . ILE A 1 184 ? -0.023 -8.186 -8.143 1.00 92.94 184 ILE A C 1
ATOM 1560 O O . ILE A 1 184 ? -0.900 -8.212 -9.014 1.00 92.94 184 ILE A O 1
ATOM 1564 N N . VAL A 1 185 ? 0.353 -7.065 -7.525 1.00 93.38 185 VAL A N 1
ATOM 1565 C CA . VAL A 1 185 ? -0.131 -5.720 -7.858 1.00 93.38 185 VAL A CA 1
ATOM 1566 C C . VAL A 1 185 ? 0.171 -5.416 -9.330 1.00 93.38 185 VAL A C 1
ATOM 1568 O O . VAL A 1 185 ? 1.322 -5.536 -9.754 1.00 93.38 185 VAL A O 1
ATOM 1571 N N . PRO A 1 186 ? -0.834 -5.016 -10.129 1.00 94.75 186 PRO A N 1
ATOM 1572 C CA . PRO A 1 186 ? -0.653 -4.879 -11.566 1.00 94.75 186 PRO A CA 1
ATOM 1573 C C . PRO A 1 186 ? 0.123 -3.621 -11.964 1.00 94.75 186 PRO A C 1
ATOM 1575 O O . PRO A 1 186 ? 0.681 -3.590 -13.060 1.00 94.75 186 PRO A O 1
ATOM 1578 N N . TYR A 1 187 ? 0.185 -2.601 -11.105 1.00 96.19 187 TYR A N 1
ATOM 1579 C CA . TYR A 1 187 ? 0.924 -1.377 -11.387 1.00 96.19 187 TYR A CA 1
ATOM 1580 C C . TYR A 1 187 ? 1.716 -0.891 -10.170 1.00 96.19 187 TYR A C 1
ATOM 1582 O O . TYR A 1 187 ? 1.157 -0.604 -9.115 1.00 96.19 187 TYR A O 1
ATOM 1590 N N . ILE A 1 188 ? 3.036 -0.803 -10.309 1.00 95.69 188 ILE A N 1
ATOM 1591 C CA . ILE A 1 188 ? 3.948 -0.368 -9.249 1.00 95.69 188 ILE A CA 1
ATOM 1592 C C . ILE A 1 188 ? 4.743 0.820 -9.775 1.00 95.69 188 ILE A C 1
ATOM 1594 O O . ILE A 1 188 ? 5.273 0.775 -10.883 1.00 95.69 188 ILE A O 1
ATOM 1598 N N . ILE A 1 189 ? 4.821 1.885 -8.990 1.00 95.19 189 ILE A N 1
ATOM 1599 C CA . ILE A 1 189 ? 5.531 3.108 -9.339 1.00 95.19 189 ILE A CA 1
ATOM 1600 C C . ILE A 1 189 ? 6.520 3.417 -8.227 1.00 95.19 189 ILE A C 1
ATOM 1602 O O . ILE A 1 189 ? 6.151 3.445 -7.058 1.00 95.19 189 ILE A O 1
ATOM 1606 N N . PHE A 1 190 ? 7.754 3.707 -8.601 1.00 92.62 190 PHE A N 1
ATOM 1607 C CA . PHE A 1 190 ? 8.766 4.250 -7.714 1.00 92.62 190 PHE A CA 1
ATOM 1608 C C . PHE A 1 190 ? 9.055 5.683 -8.116 1.00 92.62 190 PHE A C 1
ATOM 1610 O O . PHE A 1 190 ? 9.547 5.922 -9.221 1.00 92.62 190 PHE A O 1
ATOM 1617 N N . GLY A 1 191 ? 8.735 6.625 -7.237 1.00 88.75 191 GLY A N 1
ATOM 1618 C CA . GLY A 1 191 ? 8.990 8.044 -7.438 1.00 88.75 191 GLY A CA 1
ATOM 1619 C C . GLY A 1 191 ? 9.965 8.585 -6.408 1.00 88.75 191 GLY A C 1
ATOM 1620 O O . GLY A 1 191 ? 10.009 8.103 -5.279 1.00 88.75 191 GLY A O 1
ATOM 1621 N N . LYS A 1 192 ? 10.739 9.611 -6.785 1.00 75.56 192 LYS A N 1
ATOM 1622 C CA . LYS A 1 192 ? 11.675 10.310 -5.880 1.00 75.56 192 LYS A CA 1
ATOM 1623 C C . LYS A 1 192 ? 12.604 9.370 -5.089 1.00 75.56 192 LYS A C 1
ATOM 1625 O O . LYS A 1 192 ? 13.040 9.702 -3.990 1.00 75.56 192 LYS A O 1
ATOM 1630 N N . SER A 1 193 ? 12.876 8.187 -5.620 1.00 63.19 193 SER A N 1
ATOM 1631 C CA . SER A 1 193 ? 13.951 7.322 -5.159 1.00 63.19 193 SER A CA 1
ATOM 1632 C C . SER A 1 193 ? 15.266 8.027 -5.459 1.00 63.19 193 SER A C 1
ATOM 1634 O O . SER A 1 193 ? 15.367 8.736 -6.459 1.00 63.19 193 SER A O 1
ATOM 1636 N N . GLY A 1 194 ? 16.238 7.903 -4.559 1.00 61.19 194 GLY A N 1
ATOM 1637 C CA . GLY A 1 194 ? 17.513 8.613 -4.648 1.00 61.19 194 GLY A CA 1
ATOM 1638 C C . GLY A 1 194 ? 18.242 8.434 -5.985 1.00 61.19 194 GLY A C 1
ATOM 1639 O O . GLY A 1 194 ? 17.833 7.669 -6.854 1.00 61.19 194 GLY A O 1
ATOM 1640 N N . TYR A 1 195 ? 19.345 9.162 -6.143 1.00 65.06 1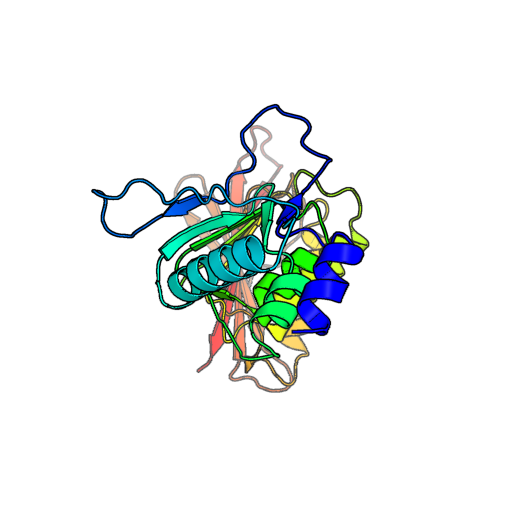95 TYR A N 1
ATOM 1641 C CA . TYR A 1 195 ? 20.171 9.185 -7.347 1.00 65.06 195 TYR A CA 1
ATOM 1642 C C . TYR A 1 195 ? 20.636 7.781 -7.778 1.00 65.06 195 TYR A C 1
ATOM 1644 O O . TYR A 1 195 ? 21.688 7.296 -7.365 1.00 65.06 195 TYR A O 1
ATOM 1652 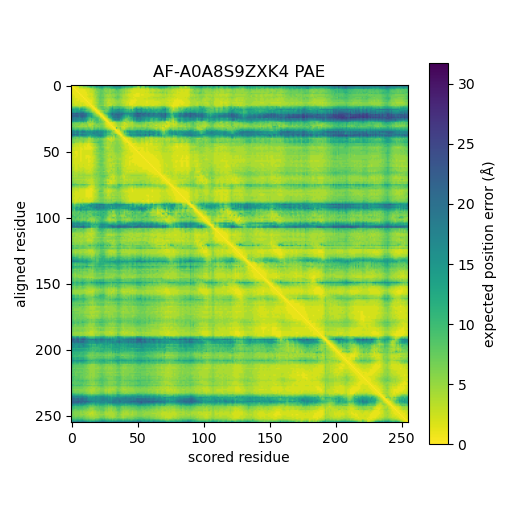N N . LEU A 1 196 ? 19.836 7.108 -8.605 1.00 70.94 196 LEU A N 1
ATOM 1653 C CA . LEU A 1 196 ? 20.053 5.710 -8.938 1.00 70.94 196 LEU A CA 1
ATOM 1654 C C . LEU A 1 196 ? 20.916 5.576 -10.189 1.00 70.94 196 LEU A C 1
ATOM 1656 O O . LEU A 1 196 ? 20.467 5.851 -11.304 1.00 70.94 196 LEU A O 1
ATOM 1660 N N . LYS A 1 197 ? 22.129 5.054 -10.005 1.00 72.50 197 LYS A N 1
ATOM 1661 C CA . LYS A 1 197 ? 23.020 4.648 -11.096 1.00 72.50 197 LYS A CA 1
ATOM 1662 C C . LYS A 1 197 ? 22.809 3.167 -11.414 1.00 72.50 197 LYS A C 1
ATOM 1664 O O . LYS A 1 197 ? 23.597 2.315 -11.014 1.00 72.50 197 LYS A O 1
ATOM 1669 N N . MET A 1 198 ? 21.738 2.841 -12.137 1.00 75.12 198 MET A N 1
ATOM 1670 C CA . MET A 1 198 ? 21.526 1.483 -12.655 1.00 75.12 198 MET A CA 1
ATOM 1671 C C . MET A 1 198 ? 21.900 1.385 -14.133 1.00 75.12 198 MET A C 1
ATOM 1673 O O . MET A 1 198 ? 21.393 2.126 -14.974 1.00 75.12 198 MET A O 1
ATOM 1677 N N . LYS A 1 199 ? 22.739 0.399 -14.471 1.00 76.56 199 LYS A N 1
ATOM 1678 C CA . LYS A 1 199 ? 22.985 0.006 -15.864 1.00 76.56 199 LYS A CA 1
ATOM 1679 C C . LYS A 1 199 ? 21.861 -0.913 -16.329 1.00 76.56 199 LYS A C 1
ATOM 1681 O O . LYS A 1 199 ? 21.882 -2.111 -16.061 1.00 76.56 199 LYS A O 1
ATOM 1686 N N . ILE A 1 200 ? 20.884 -0.345 -17.023 1.00 81.00 200 ILE A N 1
ATOM 1687 C CA . ILE A 1 200 ? 19.748 -1.091 -17.565 1.00 81.00 200 ILE A CA 1
ATOM 1688 C C . ILE A 1 200 ? 20.015 -1.400 -19.034 1.00 81.00 200 ILE A C 1
ATOM 1690 O O . ILE A 1 200 ? 20.253 -0.498 -19.837 1.00 81.00 200 ILE A O 1
ATOM 1694 N N . LYS A 1 201 ? 19.961 -2.685 -19.393 1.00 83.69 201 LYS A N 1
ATOM 1695 C CA . LYS A 1 201 ? 19.883 -3.104 -20.795 1.00 83.69 201 LYS A CA 1
ATOM 1696 C C . LYS A 1 201 ? 18.425 -2.984 -21.230 1.00 83.69 201 LYS A C 1
ATOM 1698 O O . LYS A 1 201 ? 17.611 -3.832 -20.880 1.00 83.69 201 LYS A O 1
ATOM 1703 N N . ALA A 1 202 ? 18.108 -1.884 -21.902 1.00 87.75 202 ALA A N 1
ATOM 1704 C CA . ALA A 1 202 ? 16.768 -1.593 -22.389 1.00 87.75 202 ALA A CA 1
ATOM 1705 C C . ALA A 1 202 ? 16.510 -2.290 -23.729 1.00 87.75 202 ALA A C 1
ATOM 1707 O O . ALA A 1 202 ? 17.385 -2.299 -24.594 1.00 87.75 202 ALA A O 1
ATOM 1708 N N . ASP A 1 203 ? 15.299 -2.807 -23.912 1.00 89.62 203 ASP A N 1
ATOM 1709 C CA . ASP A 1 203 ? 14.844 -3.359 -25.193 1.00 89.62 203 ASP A CA 1
ATOM 1710 C C . ASP A 1 203 ? 14.483 -2.236 -26.170 1.00 89.62 203 ASP A C 1
ATOM 1712 O O . ASP A 1 203 ? 14.648 -2.357 -27.383 1.00 89.62 203 ASP A O 1
ATOM 1716 N N . LYS A 1 204 ? 13.997 -1.113 -25.629 1.00 93.56 204 LYS A N 1
ATOM 1717 C CA . LYS A 1 204 ? 13.625 0.081 -26.386 1.00 93.56 204 LYS A CA 1
ATOM 1718 C C . LYS A 1 204 ? 14.010 1.339 -25.618 1.00 93.56 204 LYS A C 1
ATOM 1720 O O . LYS A 1 204 ? 13.857 1.399 -24.399 1.00 93.56 204 LYS A O 1
ATOM 1725 N N . ILE A 1 205 ? 14.454 2.360 -26.345 1.00 92.38 205 ILE A N 1
ATOM 1726 C CA . ILE A 1 205 ? 14.730 3.696 -25.811 1.00 92.38 205 ILE A CA 1
ATOM 1727 C C . ILE A 1 205 ? 13.919 4.718 -26.613 1.00 92.38 205 ILE A C 1
ATOM 1729 O O . ILE A 1 205 ? 13.879 4.666 -27.840 1.00 92.38 205 ILE A O 1
ATOM 1733 N N . GLU A 1 206 ? 13.271 5.647 -25.917 1.00 93.19 206 GLU A N 1
ATOM 1734 C CA . GLU A 1 206 ? 12.575 6.804 -26.481 1.00 93.19 206 GLU A CA 1
ATOM 1735 C C . GLU A 1 206 ? 13.182 8.095 -25.923 1.00 93.19 206 GLU A C 1
ATOM 1737 O O . GLU A 1 206 ? 13.544 8.167 -24.750 1.00 93.19 206 GLU A O 1
ATOM 1742 N N . ILE A 1 207 ? 13.261 9.134 -26.754 1.00 90.44 207 ILE A N 1
ATOM 1743 C CA . ILE A 1 207 ? 13.684 10.478 -26.342 1.00 90.44 207 ILE A CA 1
ATOM 1744 C C . ILE A 1 207 ? 12.510 11.426 -26.595 1.00 90.44 207 ILE A C 1
ATOM 1746 O O . ILE A 1 207 ? 12.028 11.522 -27.724 1.00 90.44 207 ILE A O 1
ATOM 1750 N N . LYS A 1 208 ? 12.027 12.105 -25.549 1.00 88.44 208 LYS A N 1
ATOM 1751 C CA . LYS A 1 208 ? 10.909 13.061 -25.608 1.00 88.44 208 LYS A CA 1
ATOM 1752 C C . LYS A 1 208 ? 11.358 14.397 -25.028 1.00 88.44 208 LYS A C 1
ATOM 1754 O O . LYS A 1 208 ? 11.405 14.583 -23.816 1.00 88.44 208 LYS A O 1
ATOM 1759 N N . GLY A 1 209 ? 11.722 15.329 -25.908 1.00 87.31 209 GLY A N 1
ATOM 1760 C CA . GLY A 1 209 ? 12.340 16.589 -25.497 1.00 87.31 209 GLY A CA 1
ATOM 1761 C C . GLY A 1 209 ? 13.660 16.332 -24.767 1.00 87.31 209 GLY A C 1
ATOM 1762 O O . GLY A 1 209 ? 14.588 15.774 -25.349 1.00 87.31 209 GLY A O 1
ATOM 1763 N N . ASN A 1 210 ? 13.724 16.707 -23.489 1.00 84.81 210 ASN A N 1
ATOM 1764 C CA . ASN A 1 210 ? 14.905 16.507 -22.641 1.00 84.81 210 ASN A CA 1
ATOM 1765 C C . ASN A 1 210 ? 14.858 15.216 -21.809 1.00 84.81 210 ASN A C 1
ATOM 1767 O O . ASN A 1 210 ? 15.816 14.928 -21.091 1.00 84.81 210 ASN A O 1
ATOM 1771 N N . GLU A 1 211 ? 13.771 14.448 -21.891 1.00 87.19 211 GLU A N 1
ATOM 1772 C CA . GLU A 1 211 ? 13.612 13.198 -21.153 1.00 87.19 211 GLU A CA 1
ATOM 1773 C C . GLU A 1 211 ? 14.031 12.007 -22.015 1.00 87.19 211 GLU A C 1
ATOM 1775 O O . GLU A 1 211 ? 13.582 11.842 -23.154 1.00 87.19 211 GLU A O 1
ATOM 1780 N N . LYS A 1 212 ? 14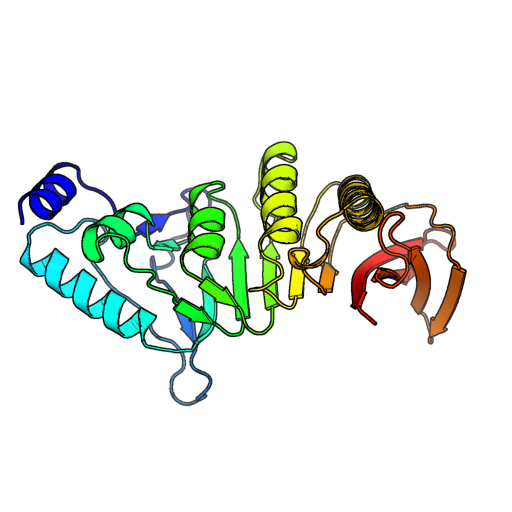.878 11.146 -21.448 1.00 90.69 212 LYS A N 1
ATOM 1781 C CA . LYS A 1 212 ? 15.146 9.806 -21.974 1.00 90.69 212 LYS A CA 1
ATOM 1782 C C . LYS A 1 212 ? 14.231 8.830 -21.245 1.00 90.69 212 LYS A C 1
ATOM 1784 O O . LYS A 1 212 ? 14.057 8.937 -20.031 1.00 90.69 212 LYS A O 1
ATOM 1789 N N . ILE A 1 213 ? 13.652 7.887 -21.977 1.00 93.12 213 ILE A N 1
ATOM 1790 C CA . ILE A 1 213 ? 12.798 6.835 -21.435 1.00 93.12 213 ILE A CA 1
ATOM 1791 C C . ILE A 1 213 ? 13.307 5.491 -21.947 1.00 93.12 213 ILE A C 1
ATOM 1793 O O . ILE A 1 213 ? 13.400 5.284 -23.154 1.00 93.12 213 ILE A O 1
ATOM 1797 N N . SER A 1 214 ? 13.609 4.570 -21.039 1.00 93.69 214 SER A N 1
ATOM 1798 C CA . SER A 1 214 ? 13.994 3.195 -21.369 1.00 93.69 214 SER A CA 1
ATOM 1799 C C . SER A 1 214 ? 12.866 2.233 -21.024 1.00 93.69 214 SER A C 1
ATOM 1801 O O . SER A 1 214 ? 12.173 2.419 -20.025 1.00 93.69 214 SER A O 1
ATOM 1803 N N . PHE A 1 215 ? 12.712 1.181 -21.820 1.00 94.56 215 PHE A N 1
ATOM 1804 C CA . PHE A 1 215 ? 11.733 0.123 -21.602 1.00 94.56 215 PHE A CA 1
ATOM 1805 C C . PHE A 1 215 ? 12.424 -1.239 -21.550 1.00 94.56 215 PHE A C 1
ATOM 1807 O O . PHE A 1 215 ? 13.297 -1.520 -22.373 1.00 94.56 215 PHE A O 1
ATOM 1814 N N . CYS A 1 216 ? 11.997 -2.079 -20.610 1.00 94.75 216 CYS A N 1
ATOM 1815 C CA . CYS A 1 216 ? 12.382 -3.482 -20.501 1.00 94.75 216 CYS A CA 1
ATOM 1816 C C . CYS A 1 216 ? 11.126 -4.34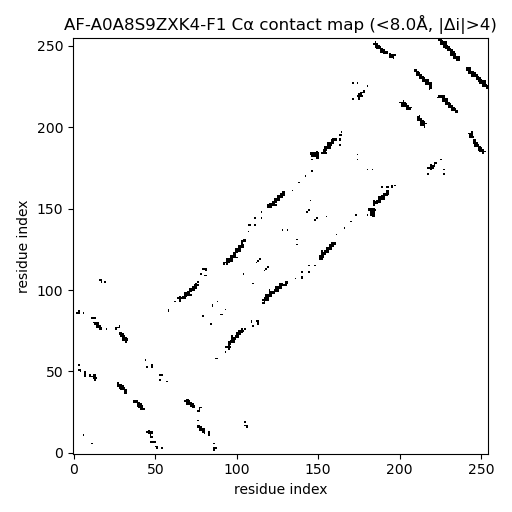7 -20.395 1.00 94.75 216 CYS A C 1
ATOM 1818 O O . CYS A 1 216 ? 10.247 -4.069 -19.576 1.00 94.75 216 CYS A O 1
ATOM 1820 N N . GLU A 1 217 ? 11.054 -5.411 -21.183 1.00 95.75 217 GLU A N 1
ATOM 1821 C CA . GLU A 1 217 ? 10.003 -6.416 -21.123 1.00 95.75 217 GLU A CA 1
ATOM 1822 C C . GLU A 1 217 ? 10.536 -7.702 -20.481 1.00 95.75 217 GLU A C 1
ATOM 1824 O O . GLU A 1 217 ? 11.565 -8.258 -20.861 1.00 95.75 217 GLU A O 1
ATOM 1829 N N . TYR A 1 218 ? 9.799 -8.212 -19.500 1.00 94.75 218 TYR A N 1
ATOM 1830 C CA . TYR A 1 218 ? 10.076 -9.487 -18.854 1.00 94.75 218 TYR A CA 1
ATOM 1831 C C . TYR A 1 218 ? 8.898 -10.429 -19.058 1.00 94.75 218 TYR A C 1
ATOM 1833 O O . TYR A 1 218 ? 7.742 -10.046 -18.894 1.00 94.75 218 TYR A O 1
ATOM 1841 N N . THR A 1 219 ? 9.195 -11.684 -19.378 1.00 95.69 219 THR A N 1
ATOM 1842 C CA . THR A 1 219 ? 8.190 -12.745 -19.510 1.00 95.69 219 THR A CA 1
ATOM 1843 C C . THR A 1 219 ? 8.282 -13.684 -18.311 1.00 95.69 219 THR A C 1
ATOM 1845 O O . THR A 1 219 ? 9.385 -14.041 -17.885 1.00 95.69 219 THR A O 1
ATOM 1848 N N . ASN A 1 220 ? 7.136 -14.068 -17.747 1.00 96.81 220 ASN A N 1
ATOM 1849 C CA . ASN A 1 220 ? 7.085 -15.077 -16.694 1.00 96.81 220 ASN A CA 1
ATOM 1850 C C . ASN A 1 220 ? 7.432 -16.462 -17.263 1.00 96.81 220 ASN A C 1
ATOM 1852 O O . ASN A 1 220 ? 6.918 -16.856 -18.311 1.00 96.81 220 ASN A O 1
ATOM 1856 N N . ILE A 1 221 ? 8.295 -17.208 -16.568 1.00 96.69 221 ILE A N 1
ATOM 1857 C CA . ILE A 1 221 ? 8.820 -18.483 -17.083 1.00 96.69 221 ILE A CA 1
ATOM 1858 C C . ILE A 1 221 ? 7.807 -19.632 -17.011 1.00 96.69 221 ILE A C 1
ATOM 1860 O O . ILE A 1 221 ? 7.915 -20.592 -17.767 1.00 96.69 221 ILE A O 1
ATOM 1864 N N . TYR A 1 222 ? 6.824 -19.536 -16.115 1.00 96.31 222 TYR A N 1
ATOM 1865 C CA . TYR A 1 222 ? 5.792 -20.550 -15.902 1.00 96.31 222 TYR A CA 1
ATOM 1866 C C . TYR A 1 222 ? 4.506 -20.249 -16.683 1.00 96.31 222 TYR A C 1
ATOM 1868 O O . TYR A 1 222 ? 3.726 -21.157 -16.959 1.00 96.31 222 TYR A O 1
ATOM 1876 N N . ASN A 1 223 ? 4.274 -18.988 -17.057 1.00 94.56 223 ASN A N 1
ATOM 1877 C CA . ASN A 1 223 ? 3.131 -18.556 -17.853 1.00 94.56 223 ASN A CA 1
ATOM 1878 C C . ASN A 1 223 ? 3.518 -17.413 -18.814 1.00 94.56 223 ASN A C 1
ATOM 1880 O O . ASN A 1 223 ? 3.386 -16.241 -18.454 1.00 94.56 223 ASN A O 1
ATOM 1884 N N . PRO A 1 224 ? 3.911 -17.726 -20.063 1.00 94.25 224 PRO A N 1
ATOM 1885 C CA . PRO A 1 224 ? 4.337 -16.728 -21.049 1.00 94.25 224 PRO A CA 1
ATOM 1886 C C . PRO A 1 224 ? 3.276 -15.689 -21.451 1.00 94.25 224 PRO A C 1
ATOM 1888 O O . PRO A 1 224 ? 3.615 -14.679 -22.067 1.00 94.25 224 PRO A O 1
ATOM 1891 N N . LYS A 1 225 ? 1.994 -15.906 -21.116 1.00 94.69 225 LYS A N 1
ATOM 1892 C CA . LYS A 1 225 ? 0.932 -14.901 -21.317 1.00 94.69 225 LYS A CA 1
ATOM 1893 C C . LYS A 1 225 ? 1.023 -13.744 -20.322 1.00 94.69 225 LYS A C 1
ATOM 1895 O O . LYS A 1 225 ? 0.421 -12.697 -20.547 1.00 94.69 225 LYS A O 1
ATOM 1900 N N . ILE A 1 226 ? 1.753 -13.940 -19.225 1.00 93.38 226 ILE A N 1
ATOM 1901 C CA . ILE A 1 226 ? 1.988 -12.926 -18.207 1.00 93.38 226 ILE A CA 1
ATOM 1902 C C . ILE A 1 226 ? 3.316 -12.245 -18.508 1.00 93.38 226 ILE A C 1
ATOM 1904 O O . ILE A 1 226 ? 4.391 -12.846 -18.424 1.00 93.38 226 ILE A O 1
ATOM 1908 N N . LYS A 1 227 ? 3.215 -10.964 -18.848 1.00 95.19 227 LYS A N 1
ATOM 1909 C CA . LYS A 1 227 ? 4.351 -10.104 -19.164 1.00 95.19 227 LYS A CA 1
ATOM 1910 C C . LYS A 1 227 ? 4.451 -8.973 -18.159 1.00 95.19 227 LYS A C 1
ATOM 1912 O O . LYS A 1 227 ? 3.477 -8.607 -17.508 1.00 95.19 227 LYS A O 1
ATOM 1917 N N . CYS A 1 228 ? 5.635 -8.404 -18.046 1.00 94.62 228 CYS A N 1
ATOM 1918 C CA . CYS A 1 228 ? 5.913 -7.271 -17.190 1.00 94.62 228 CYS A CA 1
ATOM 1919 C C . CYS A 1 228 ? 6.696 -6.234 -17.982 1.00 94.62 228 CYS A C 1
ATOM 1921 O O . CYS A 1 228 ? 7.782 -6.528 -18.473 1.00 94.62 228 CYS A O 1
ATOM 1923 N N . LEU A 1 229 ? 6.152 -5.028 -18.084 1.00 96.44 229 LEU A N 1
ATOM 1924 C CA . LEU A 1 229 ? 6.809 -3.892 -18.710 1.00 96.44 229 LEU A CA 1
ATOM 1925 C C . LEU A 1 229 ? 7.368 -2.984 -17.618 1.00 96.44 229 LEU A C 1
ATOM 1927 O O . LEU A 1 229 ? 6.601 -2.401 -16.852 1.00 96.44 229 LEU A O 1
ATOM 1931 N N . ALA A 1 230 ? 8.689 -2.854 -17.562 1.00 96.25 230 ALA A N 1
ATOM 1932 C CA . ALA A 1 230 ? 9.361 -1.841 -16.764 1.00 96.25 230 ALA A CA 1
ATOM 1933 C C . ALA A 1 230 ? 9.706 -0.638 -17.650 1.00 96.25 230 ALA A C 1
ATOM 1935 O O . ALA A 1 230 ? 10.306 -0.790 -18.714 1.00 96.25 230 ALA A O 1
ATOM 1936 N N . LYS A 1 231 ? 9.330 0.558 -17.211 1.00 95.81 231 LYS A N 1
ATOM 1937 C CA . LYS A 1 231 ? 9.645 1.837 -17.844 1.00 95.81 231 LYS A CA 1
ATOM 1938 C C . LYS A 1 231 ? 10.479 2.666 -16.876 1.00 95.81 231 LYS A C 1
ATOM 1940 O O . LYS A 1 231 ? 10.117 2.811 -15.712 1.00 95.81 231 LYS A O 1
ATOM 1945 N N . PHE A 1 232 ? 11.556 3.246 -17.384 1.00 93.38 232 PHE A N 1
ATOM 1946 C CA . PHE A 1 232 ? 12.488 4.075 -16.632 1.00 93.38 232 PHE A CA 1
ATOM 1947 C C . PHE A 1 232 ? 12.534 5.452 -17.263 1.00 93.38 232 PHE A C 1
ATOM 1949 O O . PHE A 1 232 ? 12.884 5.571 -18.437 1.00 93.38 232 PHE A O 1
ATOM 1956 N N . SER A 1 233 ? 12.189 6.478 -16.496 1.00 92.38 233 SER A N 1
ATOM 1957 C CA . SER A 1 233 ? 12.367 7.867 -16.914 1.00 92.38 233 SER A CA 1
ATOM 1958 C C . SER A 1 233 ? 13.649 8.411 -16.301 1.00 92.38 233 SER A C 1
ATOM 1960 O O . SER A 1 233 ? 13.903 8.207 -15.112 1.00 92.38 233 SER A O 1
ATOM 1962 N N . TYR A 1 234 ? 14.442 9.111 -17.107 1.00 89.50 234 TYR A N 1
ATOM 1963 C CA . TYR A 1 234 ? 15.695 9.717 -16.675 1.00 89.50 234 TYR A CA 1
ATOM 1964 C C . TYR A 1 234 ? 15.578 11.236 -16.703 1.00 89.50 234 TYR A C 1
ATOM 1966 O O . TYR A 1 234 ? 15.125 11.814 -17.694 1.00 89.50 234 TYR A O 1
ATOM 1974 N N . CYS A 1 235 ? 16.040 11.883 -15.637 1.00 83.81 235 CYS A N 1
ATOM 1975 C CA . CYS A 1 235 ? 16.271 13.321 -15.630 1.00 83.81 235 CYS A CA 1
ATOM 1976 C C . CYS A 1 235 ? 17.729 13.593 -16.006 1.00 83.81 235 CYS A C 1
ATOM 1978 O O . CYS A 1 235 ? 18.638 12.955 -15.471 1.00 83.81 235 CYS A O 1
ATOM 1980 N N . ARG A 1 236 ? 17.964 14.560 -16.903 1.00 72.00 236 ARG A N 1
ATOM 1981 C CA . ARG A 1 236 ? 19.322 15.058 -17.155 1.00 72.00 236 ARG A CA 1
ATOM 1982 C C . ARG A 1 236 ? 19.809 15.832 -15.939 1.00 72.00 236 ARG A C 1
ATOM 1984 O O . ARG A 1 236 ? 19.175 16.804 -15.523 1.00 72.00 236 ARG A O 1
ATOM 1991 N N . VAL A 1 237 ? 20.939 15.410 -15.394 1.00 72.31 237 VAL A N 1
ATOM 1992 C CA . VAL A 1 237 ? 21.681 16.184 -14.400 1.00 72.31 237 VAL A CA 1
ATOM 1993 C C . VAL A 1 237 ? 22.485 17.258 -15.132 1.00 72.31 237 VAL A C 1
ATOM 1995 O O . VAL A 1 237 ? 22.680 17.192 -16.344 1.00 72.31 237 VAL A O 1
ATOM 1998 N N . ARG A 1 238 ? 22.933 18.287 -14.407 1.00 70.19 238 ARG A N 1
ATOM 1999 C CA . ARG A 1 238 ? 23.818 19.326 -14.958 1.00 70.19 238 ARG A CA 1
ATOM 2000 C C . ARG A 1 238 ? 25.152 18.764 -15.463 1.00 70.19 238 ARG A C 1
ATOM 2002 O O . ARG A 1 238 ? 25.785 19.411 -16.291 1.00 70.19 238 ARG A O 1
ATOM 2009 N N . GLU A 1 239 ? 25.564 17.596 -14.977 1.00 75.56 239 GLU A N 1
ATOM 2010 C CA . GLU A 1 239 ? 26.759 16.910 -15.457 1.00 75.56 239 GLU A CA 1
ATOM 2011 C C . GLU A 1 239 ? 26.423 16.059 -16.693 1.00 75.56 239 GLU A C 1
ATOM 2013 O O . GLU A 1 239 ? 25.478 15.269 -16.648 1.00 75.56 239 GLU A O 1
ATOM 2018 N N . PRO A 1 240 ? 27.164 16.221 -17.805 1.00 65.94 240 PRO A N 1
ATOM 2019 C CA . PRO A 1 240 ? 26.789 15.678 -19.112 1.00 65.94 240 PRO A CA 1
ATOM 2020 C C . PRO A 1 240 ? 26.759 14.144 -19.190 1.00 65.94 240 PRO A C 1
ATOM 2022 O O . PRO A 1 240 ? 26.086 13.613 -20.072 1.00 65.94 240 PRO A O 1
ATOM 2025 N N . ASP A 1 241 ? 27.415 13.446 -18.259 1.00 73.44 241 ASP A N 1
ATOM 2026 C CA . ASP A 1 241 ? 27.555 11.984 -18.278 1.00 73.44 241 ASP A CA 1
ATOM 2027 C C . ASP A 1 241 ? 26.747 11.266 -17.180 1.00 73.44 241 ASP A C 1
ATOM 2029 O O . ASP A 1 241 ? 26.778 10.035 -17.086 1.00 73.44 241 ASP A O 1
ATOM 2033 N N . GLU A 1 242 ? 25.995 12.001 -16.350 1.00 76.00 242 GLU A N 1
ATOM 2034 C CA . GLU A 1 242 ? 25.199 11.406 -15.274 1.00 76.00 242 GLU A CA 1
ATOM 2035 C C . GLU A 1 242 ? 23.713 11.321 -15.643 1.00 76.00 242 GLU A C 1
ATOM 2037 O O . GLU A 1 242 ? 22.953 12.290 -15.576 1.00 76.00 242 GLU A O 1
ATOM 2042 N N . GLU A 1 243 ? 23.275 10.114 -16.010 1.00 78.81 243 GLU A N 1
ATOM 2043 C CA . GLU A 1 243 ? 21.856 9.785 -16.126 1.00 78.81 243 GLU A CA 1
ATOM 2044 C C . GLU A 1 243 ? 21.319 9.311 -14.776 1.00 78.81 243 GLU A C 1
ATOM 2046 O O . GLU A 1 243 ? 21.799 8.330 -14.205 1.00 78.81 243 GLU A O 1
ATOM 2051 N N . ILE A 1 244 ? 20.284 9.992 -14.288 1.00 84.38 244 ILE A N 1
ATOM 2052 C CA . ILE A 1 244 ? 19.627 9.650 -13.030 1.00 84.38 244 ILE A CA 1
ATOM 2053 C C . ILE A 1 244 ? 18.200 9.227 -13.322 1.00 84.38 244 ILE A C 1
ATOM 2055 O O . ILE A 1 244 ? 17.423 9.973 -13.920 1.00 84.38 244 ILE A O 1
ATOM 2059 N N . ILE A 1 245 ? 17.853 8.029 -12.863 1.00 87.44 245 ILE A N 1
ATOM 2060 C CA . ILE A 1 245 ? 16.488 7.518 -12.944 1.00 87.44 245 ILE A CA 1
ATOM 2061 C C . ILE A 1 245 ? 15.627 8.296 -11.950 1.00 87.44 245 ILE A C 1
ATOM 2063 O O . ILE A 1 245 ? 15.889 8.282 -10.751 1.00 87.44 245 ILE A O 1
ATOM 2067 N N . SER A 1 246 ? 14.604 8.977 -12.455 1.00 88.12 246 SER A N 1
ATOM 2068 C CA . SER A 1 246 ? 13.672 9.779 -11.656 1.00 88.12 246 SER A CA 1
ATOM 2069 C C . SER A 1 246 ? 12.363 9.056 -11.352 1.00 88.12 246 SER A C 1
ATOM 2071 O O . SER A 1 246 ? 11.678 9.387 -10.380 1.00 88.12 246 SER A O 1
ATOM 2073 N N . LEU A 1 247 ? 12.010 8.077 -12.188 1.00 92.00 247 LEU A N 1
ATOM 2074 C CA . LEU A 1 247 ? 10.780 7.306 -12.087 1.00 92.00 247 LEU A CA 1
ATOM 2075 C C . LEU A 1 247 ? 11.003 5.895 -12.634 1.00 92.00 247 LEU A C 1
ATOM 2077 O O . LEU A 1 247 ? 11.552 5.734 -13.727 1.00 92.00 247 LEU A O 1
ATOM 2081 N N . ILE A 1 248 ? 10.513 4.891 -11.907 1.00 94.06 248 ILE A N 1
ATOM 2082 C CA . ILE A 1 248 ? 10.378 3.520 -12.410 1.00 94.06 248 ILE A CA 1
ATOM 2083 C C . ILE A 1 248 ? 8.904 3.135 -12.359 1.00 94.06 248 ILE A C 1
ATOM 2085 O O . ILE A 1 248 ? 8.283 3.185 -11.303 1.00 94.06 248 ILE A O 1
ATOM 2089 N N . GLU A 1 249 ? 8.345 2.730 -13.490 1.00 95.94 249 GLU A N 1
ATOM 2090 C CA . GLU A 1 249 ? 6.993 2.185 -13.598 1.00 95.94 249 GLU A CA 1
ATOM 2091 C C . GLU A 1 249 ? 7.087 0.706 -13.976 1.00 95.94 249 GLU A C 1
ATOM 2093 O O . GLU A 1 249 ? 7.704 0.365 -14.979 1.00 95.94 249 GLU A O 1
ATOM 2098 N N . ILE A 1 250 ? 6.449 -0.175 -13.212 1.00 95.81 250 ILE A N 1
ATOM 2099 C CA . ILE A 1 250 ? 6.353 -1.608 -13.494 1.00 95.81 250 ILE A CA 1
ATOM 2100 C C . ILE A 1 250 ? 4.881 -1.943 -13.718 1.00 95.81 250 ILE A C 1
ATOM 2102 O O . ILE A 1 250 ? 4.056 -1.754 -12.824 1.00 95.81 250 ILE A O 1
ATOM 2106 N N . ARG A 1 251 ? 4.544 -2.444 -14.907 1.00 96.44 251 ARG A N 1
ATOM 2107 C CA . ARG A 1 251 ? 3.178 -2.827 -15.282 1.00 96.44 251 ARG A CA 1
ATOM 2108 C C . ARG A 1 251 ? 3.105 -4.304 -15.624 1.00 96.44 251 ARG A C 1
ATOM 2110 O O . ARG A 1 251 ? 3.782 -4.765 -16.541 1.00 96.44 251 ARG A O 1
ATOM 2117 N N . LEU A 1 252 ? 2.244 -5.028 -14.921 1.00 94.50 252 LEU A N 1
ATOM 2118 C CA . LEU A 1 252 ? 1.903 -6.408 -15.233 1.00 94.50 252 LEU A CA 1
ATOM 2119 C C . LEU A 1 252 ? 0.838 -6.430 -16.335 1.00 94.50 252 LEU A C 1
ATOM 2121 O O . LEU A 1 252 ? -0.215 -5.807 -16.214 1.00 94.50 252 LEU A O 1
ATOM 2125 N N . ILE A 1 253 ? 1.101 -7.178 -17.398 1.00 93.62 253 ILE A N 1
ATOM 2126 C CA . ILE A 1 253 ? 0.227 -7.342 -18.557 1.00 93.62 253 ILE A CA 1
ATOM 2127 C C . ILE A 1 253 ? -0.280 -8.783 -18.544 1.00 93.62 253 ILE A C 1
ATOM 2129 O O . ILE A 1 253 ? 0.507 -9.732 -18.499 1.00 93.62 253 ILE A O 1
ATOM 2133 N N . ARG A 1 254 ? -1.605 -8.937 -18.547 1.00 89.31 254 ARG A N 1
ATOM 2134 C CA . ARG A 1 254 ? -2.306 -10.224 -18.536 1.00 89.31 254 ARG A CA 1
ATOM 2135 C C . ARG A 1 254 ? -3.148 -10.292 -19.812 1.00 89.31 254 ARG A C 1
ATOM 2137 O O . ARG A 1 254 ? -4.092 -9.516 -19.932 1.00 89.31 254 ARG A O 1
ATOM 2144 N N . ASN A 1 255 ? -2.764 -11.164 -20.743 1.00 78.12 255 ASN A N 1
ATOM 2145 C CA . ASN A 1 255 ? -3.472 -11.399 -22.007 1.00 78.12 255 ASN A CA 1
ATOM 2146 C C . ASN A 1 255 ? -4.374 -12.633 -21.938 1.00 78.12 255 ASN A C 1
ATOM 2148 O O . ASN A 1 255 ? -3.969 -13.622 -21.279 1.00 78.12 255 ASN A O 1
#

pLDDT: mean 84.71, std 9.79, range [53.66, 96.81]

Radius of gyration: 20.92 Å; Cα contacts (8 Å, |Δi|>4): 484; chains: 1; bounding box: 49×41×58 Å

Solvent-accessible surface area (backbone atoms only — not comparable to full-atom values): 13837 Å² total; per-residue (Å²): 110,69,69,57,54,50,39,41,75,68,55,55,43,42,52,46,70,39,77,89,64,82,62,93,67,78,88,57,47,46,38,24,45,79,52,81,88,48,76,58,51,71,58,89,68,70,48,56,44,86,48,70,67,51,46,50,53,50,43,53,53,52,51,56,51,37,74,39,74,29,45,33,37,49,39,61,51,42,42,73,26,59,66,46,53,41,70,70,46,77,69,56,85,60,41,34,38,28,33,29,39,40,37,35,64,61,52,67,69,64,52,58,46,37,46,74,66,29,44,39,32,73,44,34,38,38,39,40,40,83,74,58,91,51,69,69,63,49,52,57,51,50,50,48,48,44,49,65,38,17,80,43,28,46,27,40,38,37,31,41,45,85,62,53,68,62,53,50,53,53,51,53,51,48,58,30,68,42,89,63,65,72,27,30,38,37,28,40,34,41,36,69,36,55,90,40,85,72,92,75,86,54,81,44,76,50,77,60,92,80,34,44,34,37,30,37,80,46,60,18,78,82,44,73,58,36,34,34,43,37,38,38,35,32,45,74,49,97,51,93,85,50,68,28,44,48,34,40,39,40,36,55,44,81,113

Foldseek 3Di:
DVLVVVCLVVQPFQKDFQVLPVDPDPQWWWFAAPPVVCGTDTDPQGRGDNDVVSLVVSLVVLLVQLVDETAETECATIDGQVVSVCSSPVLDQRAGEYQEYEDACSPQDRVLVCCQRHYQHNHEYEYEPPNPDDLVSVLVSVCCCQQAQQVRHQEYEYEARACVVVSVVVLLVCLQAPPCNVRGHQKYKYAHYPFDDDDDPAPDWDDDPQKIKGWDKHAHPNDRQKIKIKIWIWHDDPDNPRTGTGMIMIGIGHD